Protein AF-A0A7S1T4M8-F1 (afdb_monomer_lite)

Organism: NCBI:txid63592

Foldseek 3Di:
DVVVVVVVVVVVVVVVVVVVVVVVVVVVVVVVVVVVVVVLVVLLVVLQVPPFLDDTDPPDDDDPDDDVSSVVHRPVRVCVSVCVQDFDPPDPFAEDEDEQPAAELQDDDDPVSVVSVVVVVVVQVVCVVVGHRYHYHYFHDPNVVNLLVSLQVVCCVPPVDGCVRCDDPSSVVSSVVSCVVRGD

InterPro domains:
  IPR001412 Aminoacyl-tRNA synthetase, class I, conserved site [PS00178] (103-114)
  IPR002300 Aminoacyl-tRNA synthetase, class Ia [PF00133] (75-182)
  IPR002303 Valine-tRNA ligase [PTHR11946] (45-184)
  IPR014729 Rossmann-like alpha/beta/alpha sandwich fold [G3DSA:3.40.50.620] (64-183)

Sequence (184 aa):
AKAAAAAKEAAAAKAAVGGDKKAKAKEEAEAKKAAEAEELQRIIDAARATPAGTKKDIKAEMPKGYCPPAVEAAWYEWWEKSGYFKPDMDSDKPPFVVVIPPPNVTGTLHLGHALTNAIQDTLVRWRRMSGYNALWVPGTDHAGIATQTVVEKKLQRERGISRHDLGREAFLEEVYKWVEVYGG

Radius of gyration: 29.0 Å; chains: 1; bounding box: 52×74×79 Å

Secondary structure (DSSP, 8-state):
-HHHHHHHHHHHHHHHHHHHHHHHHHHHHHHHHHHHHHHHHHHHHHHHTSPTTSPPP--SPPPSS--HHHHHTTHHHHHHHTTTTS--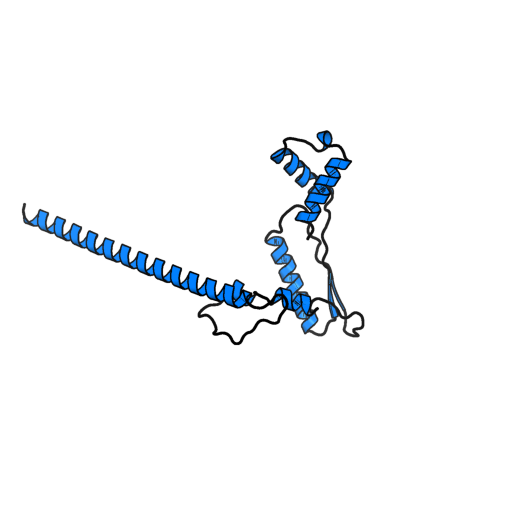TT--SPEEEEE--PPBSSS---HHHHHHHHHHHHHHHHHHHTT-EEEEE---B--HHHHHHHHHHHHHHHHS--HHHH-HHHHHHHHHHHHHHH--

Structure (mmCIF, N/CA/C/O backbone):
data_AF-A0A7S1T4M8-F1
#
_entry.id   AF-A0A7S1T4M8-F1
#
loop_
_atom_site.group_PDB
_atom_site.id
_atom_site.type_symbol
_atom_site.label_atom_id
_atom_site.label_alt_id
_atom_site.label_comp_id
_atom_site.label_asym_id
_atom_site.label_entity_id
_atom_site.label_seq_id
_atom_site.pdbx_PDB_ins_code
_atom_site.Cartn_x
_atom_site.Cartn_y
_atom_site.Cartn_z
_atom_site.occupancy
_atom_site.B_iso_or_equiv
_atom_site.auth_seq_id
_atom_site.auth_comp_id
_atom_site.auth_asym_id
_atom_site.auth_atom_id
_atom_site.pdbx_PDB_model_num
ATOM 1 N N . ALA A 1 1 ? 22.025 -54.794 49.024 1.00 59.28 1 ALA A N 1
ATOM 2 C CA . ALA A 1 1 ? 21.915 -53.332 49.244 1.00 59.28 1 ALA A CA 1
ATOM 3 C C . ALA A 1 1 ? 22.857 -52.505 48.350 1.00 59.28 1 ALA A C 1
ATOM 5 O O . ALA A 1 1 ? 22.359 -51.653 47.630 1.00 59.28 1 ALA A O 1
ATOM 6 N N . LYS A 1 2 ? 24.180 -52.764 48.309 1.00 56.78 2 LYS A N 1
ATOM 7 C CA . LYS A 1 2 ? 25.154 -51.959 47.524 1.00 56.78 2 LYS A CA 1
ATOM 8 C C . LYS A 1 2 ? 24.935 -51.917 45.994 1.00 56.78 2 LYS A C 1
ATOM 10 O O . LYS A 1 2 ? 25.096 -50.860 45.401 1.00 56.78 2 LYS A O 1
ATOM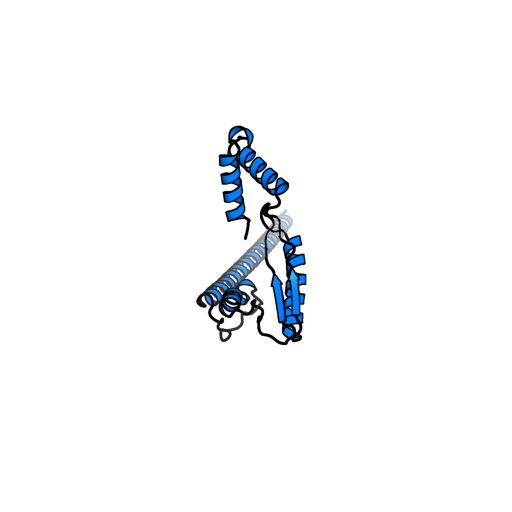 15 N N . ALA A 1 3 ? 24.521 -53.016 45.355 1.00 59.19 3 ALA A N 1
ATOM 16 C CA . ALA A 1 3 ? 24.346 -53.070 43.893 1.00 59.19 3 ALA A CA 1
ATOM 17 C C . ALA A 1 3 ? 23.164 -52.224 43.361 1.00 59.19 3 ALA A C 1
ATOM 19 O O . ALA A 1 3 ? 23.241 -51.664 42.272 1.00 59.19 3 ALA A O 1
ATOM 20 N N . ALA A 1 4 ? 22.089 -52.083 44.145 1.00 60.47 4 ALA A N 1
ATOM 21 C CA . ALA A 1 4 ? 20.918 -51.286 43.766 1.00 60.47 4 ALA A CA 1
ATOM 22 C C . ALA A 1 4 ? 21.178 -49.771 43.869 1.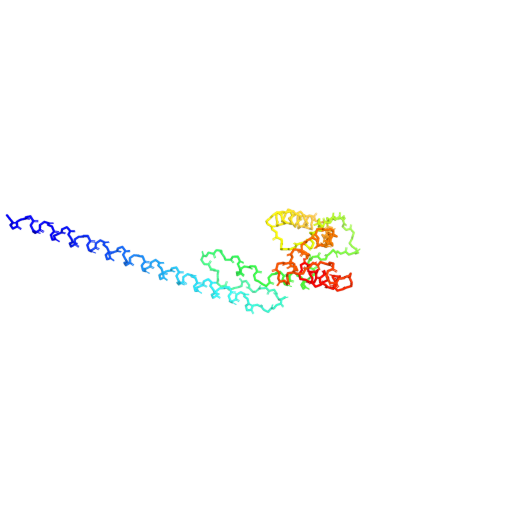00 60.47 4 ALA A C 1
ATOM 24 O O . ALA A 1 4 ? 20.643 -49.000 43.076 1.00 60.47 4 ALA A O 1
ATOM 25 N N . ALA A 1 5 ? 22.033 -49.348 44.808 1.00 63.38 5 ALA A N 1
ATOM 26 C CA . ALA A 1 5 ? 22.469 -47.958 44.926 1.00 63.38 5 ALA A CA 1
ATOM 27 C C . ALA A 1 5 ? 23.342 -47.545 43.728 1.00 63.38 5 ALA A C 1
ATOM 29 O O . ALA A 1 5 ? 23.047 -46.540 43.089 1.00 63.38 5 ALA A O 1
ATOM 30 N N . ALA A 1 6 ? 24.313 -48.383 43.341 1.00 63.53 6 ALA A N 1
ATOM 31 C CA . ALA A 1 6 ? 25.192 -48.131 42.195 1.00 63.53 6 ALA A CA 1
ATOM 32 C C . ALA A 1 6 ? 24.435 -48.057 40.851 1.00 63.53 6 ALA A C 1
ATOM 34 O O . ALA A 1 6 ? 24.748 -47.225 40.002 1.00 63.53 6 ALA A O 1
ATOM 35 N N . ALA A 1 7 ? 23.398 -48.882 40.660 1.00 65.00 7 ALA A N 1
ATOM 36 C CA . ALA A 1 7 ? 22.553 -48.829 39.463 1.00 65.00 7 ALA A CA 1
ATOM 37 C C . ALA A 1 7 ? 21.705 -47.543 39.391 1.00 65.00 7 ALA A C 1
ATOM 39 O O . ALA A 1 7 ? 21.510 -46.984 38.310 1.00 65.00 7 ALA A O 1
ATOM 40 N N . LYS A 1 8 ? 21.230 -47.048 40.542 1.00 65.88 8 LYS A N 1
ATOM 41 C CA . LYS A 1 8 ? 20.456 -45.802 40.640 1.00 65.88 8 LYS A CA 1
ATOM 42 C C . LYS A 1 8 ? 21.338 -44.569 40.405 1.00 65.88 8 LYS A C 1
ATOM 44 O O . LYS A 1 8 ? 20.918 -43.647 39.711 1.00 65.88 8 LYS A O 1
ATOM 49 N N . GLU A 1 9 ? 22.572 -44.592 40.904 1.00 65.62 9 GLU A N 1
ATOM 50 C CA . GLU A 1 9 ? 23.591 -43.559 40.669 1.00 65.62 9 GLU A CA 1
ATOM 51 C C . GLU A 1 9 ? 24.031 -43.512 39.197 1.00 65.62 9 GLU A C 1
ATOM 53 O O . GLU A 1 9 ? 24.086 -42.441 38.596 1.00 65.62 9 GLU A O 1
ATOM 58 N N . ALA A 1 10 ? 24.239 -44.673 38.565 1.00 64.50 10 ALA A N 1
ATOM 59 C CA . ALA A 1 10 ? 24.580 -44.761 37.145 1.00 64.50 10 ALA A CA 1
ATOM 60 C C . ALA A 1 10 ? 23.440 -44.283 36.222 1.00 64.50 10 ALA A C 1
ATOM 62 O O . ALA A 1 10 ? 23.699 -43.684 35.176 1.00 64.50 10 ALA A O 1
ATOM 63 N N . ALA A 1 11 ? 22.179 -44.520 36.598 1.00 63.91 11 ALA A N 1
ATOM 64 C CA . ALA A 1 11 ? 21.016 -44.005 35.876 1.00 63.91 11 ALA A CA 1
ATOM 65 C C . ALA A 1 11 ? 20.864 -42.480 36.036 1.00 63.91 11 ALA A C 1
ATOM 67 O O . ALA A 1 11 ? 20.605 -41.790 35.050 1.00 63.91 11 ALA A O 1
ATOM 68 N N . ALA A 1 12 ? 21.095 -41.948 37.241 1.00 62.72 12 ALA A N 1
ATOM 69 C CA . ALA A 1 12 ? 21.090 -40.509 37.506 1.00 62.72 12 ALA A CA 1
ATOM 70 C C . ALA A 1 12 ? 22.223 -39.779 36.761 1.00 62.72 12 ALA A C 1
ATOM 72 O O . ALA A 1 12 ? 21.978 -38.747 36.141 1.00 62.72 12 ALA A O 1
ATOM 73 N N . ALA A 1 13 ? 23.431 -40.352 36.724 1.00 61.94 13 ALA A N 1
ATOM 74 C CA . ALA A 1 13 ? 24.562 -39.804 35.975 1.00 61.94 13 ALA A CA 1
ATOM 75 C C . ALA A 1 13 ? 24.317 -39.810 34.454 1.00 61.94 13 ALA A C 1
ATOM 77 O O . ALA A 1 13 ? 24.609 -38.828 33.776 1.00 61.94 13 ALA A O 1
ATOM 78 N N . LYS A 1 14 ? 23.717 -40.875 33.898 1.00 59.25 14 LYS A N 1
ATOM 79 C CA . LYS A 1 14 ? 23.334 -40.919 32.472 1.00 59.25 14 LYS A CA 1
ATOM 80 C C . LYS A 1 14 ? 22.218 -39.926 32.129 1.00 59.25 14 LYS A C 1
ATOM 82 O O . LYS A 1 14 ? 22.254 -39.341 31.048 1.00 59.25 14 LYS A O 1
ATOM 87 N N . ALA A 1 15 ? 21.256 -39.718 33.030 1.00 60.50 15 ALA A N 1
ATOM 88 C CA . ALA A 1 15 ? 20.200 -38.720 32.863 1.00 60.50 15 ALA A CA 1
ATOM 89 C C . ALA A 1 15 ? 20.743 -37.281 32.946 1.00 60.50 15 ALA A C 1
ATOM 91 O O . ALA A 1 15 ? 20.346 -36.447 32.135 1.00 60.50 15 ALA A O 1
ATOM 92 N N . ALA A 1 16 ? 21.696 -37.011 33.845 1.00 60.84 16 ALA A N 1
ATOM 93 C CA . ALA A 1 16 ? 22.387 -35.723 33.945 1.00 60.84 16 ALA A CA 1
ATOM 94 C C . ALA A 1 16 ? 23.210 -35.419 32.679 1.00 60.84 16 ALA A C 1
ATOM 96 O O . ALA A 1 16 ? 23.022 -34.378 32.060 1.00 60.84 16 ALA A O 1
ATOM 97 N N . VAL A 1 17 ? 24.009 -36.381 32.198 1.00 59.09 17 VAL A N 1
ATOM 98 C CA . VAL A 1 17 ? 24.793 -36.244 30.953 1.00 59.09 17 VAL A CA 1
ATOM 99 C C . VAL A 1 17 ? 23.894 -36.094 29.713 1.00 59.09 17 VAL A C 1
ATOM 101 O O . VAL A 1 17 ? 24.241 -35.381 28.770 1.00 59.09 17 VAL A O 1
ATOM 104 N N . GLY A 1 18 ? 22.730 -36.752 29.688 1.00 61.12 18 GLY A N 1
ATOM 105 C CA . GLY A 1 18 ? 21.722 -36.573 28.636 1.00 61.12 18 GLY A CA 1
ATOM 106 C C . GLY A 1 18 ? 21.033 -35.202 28.682 1.00 61.12 18 GLY A C 1
ATOM 107 O O . GLY A 1 18 ? 20.755 -34.625 27.629 1.00 61.12 18 GLY A O 1
ATOM 108 N N . GLY A 1 19 ? 20.804 -34.668 29.885 1.00 65.00 19 GLY A N 1
ATOM 109 C CA . GLY A 1 19 ? 20.296 -33.316 30.123 1.00 65.00 19 GLY A CA 1
ATOM 110 C C . GLY A 1 19 ? 21.280 -32.234 29.676 1.00 65.00 19 GLY A C 1
ATOM 111 O O . GLY A 1 19 ? 20.890 -31.346 28.919 1.00 65.00 19 GLY A O 1
ATOM 112 N N . ASP A 1 20 ? 22.559 -32.374 30.031 1.00 71.00 20 ASP A N 1
ATOM 113 C CA . ASP A 1 20 ? 23.631 -31.443 29.651 1.00 71.00 20 ASP A CA 1
ATOM 114 C C . ASP A 1 20 ? 23.860 -31.407 28.136 1.00 71.00 20 ASP A C 1
ATOM 116 O O . ASP A 1 20 ? 24.001 -30.337 27.545 1.00 71.00 20 ASP A O 1
ATOM 120 N N . LYS A 1 21 ? 23.818 -32.565 27.460 1.00 73.25 21 LYS A N 1
ATOM 121 C CA . LYS A 1 21 ? 23.905 -32.619 25.989 1.00 73.25 21 LYS A CA 1
ATOM 122 C C . LYS A 1 21 ? 22.722 -31.932 25.307 1.00 73.25 21 LYS A C 1
ATOM 124 O O . LYS A 1 21 ? 22.906 -31.276 24.284 1.00 73.25 21 LYS A O 1
ATOM 129 N N . LYS A 1 22 ? 21.511 -32.074 25.854 1.00 74.06 22 LYS A N 1
ATOM 130 C CA . LYS A 1 22 ? 20.302 -31.440 25.308 1.00 74.06 22 LYS A CA 1
ATOM 131 C C . LYS A 1 22 ? 20.291 -29.928 25.554 1.00 74.06 22 LYS A C 1
ATOM 133 O O . LYS A 1 22 ? 19.861 -29.187 24.675 1.00 74.06 22 LYS A O 1
ATOM 138 N N . ALA A 1 23 ? 20.781 -29.480 26.711 1.00 78.88 23 ALA A N 1
ATOM 139 C CA . ALA A 1 23 ? 20.958 -28.065 27.025 1.00 78.88 23 ALA A CA 1
ATOM 140 C C . ALA A 1 23 ? 21.992 -27.415 26.094 1.00 78.88 23 ALA A C 1
ATOM 142 O O . ALA A 1 23 ? 21.679 -26.418 25.449 1.00 78.88 23 ALA A O 1
ATOM 143 N N . LYS A 1 24 ? 23.155 -28.056 25.914 1.00 81.31 24 LYS A N 1
ATOM 144 C CA . LYS A 1 24 ? 24.208 -27.586 25.006 1.00 81.31 24 LYS A CA 1
ATOM 145 C C . LYS A 1 24 ? 23.745 -27.503 23.545 1.00 81.31 24 LYS A C 1
ATOM 147 O O . LYS A 1 24 ? 23.996 -26.508 22.879 1.00 81.31 24 LYS A O 1
ATOM 152 N N . ALA A 1 25 ? 23.009 -28.503 23.054 1.00 84.25 25 ALA A N 1
ATOM 153 C CA . ALA A 1 25 ? 22.461 -28.479 21.694 1.00 84.25 25 ALA A CA 1
ATOM 154 C C . ALA A 1 25 ? 21.412 -27.368 21.488 1.00 84.25 25 ALA A C 1
ATOM 156 O O . ALA A 1 25 ? 21.306 -26.804 20.400 1.00 84.25 25 ALA A O 1
ATOM 157 N N . LYS A 1 26 ? 20.627 -27.049 22.526 1.00 86.06 26 LYS A N 1
ATOM 158 C CA . LYS A 1 26 ? 19.669 -25.939 22.492 1.00 86.06 26 LYS A CA 1
ATOM 159 C C . LYS A 1 26 ? 20.390 -24.587 22.463 1.00 86.06 26 LYS A C 1
ATOM 161 O O . LYS A 1 26 ? 20.016 -23.735 21.664 1.00 86.06 26 LYS A O 1
ATOM 166 N N . GLU A 1 27 ? 21.431 -24.425 23.274 1.00 86.38 27 GLU A N 1
ATOM 167 C CA . GLU A 1 27 ? 22.266 -23.220 23.316 1.00 86.38 27 GLU A CA 1
ATOM 168 C C . GLU A 1 27 ? 22.985 -22.978 21.976 1.00 86.38 27 GLU A C 1
ATOM 170 O O . GLU A 1 27 ? 22.931 -21.876 21.434 1.00 86.38 27 GLU A O 1
ATOM 175 N N . GLU A 1 28 ? 23.561 -24.023 21.369 1.00 85.94 28 GLU A N 1
ATOM 176 C CA . GLU A 1 28 ? 24.178 -23.947 20.035 1.00 85.94 28 GLU A CA 1
ATOM 177 C C . GLU A 1 28 ? 23.160 -23.574 18.938 1.00 85.94 28 GLU A C 1
ATOM 179 O O . GLU A 1 28 ? 23.470 -22.790 18.037 1.00 85.94 28 GLU A O 1
ATOM 184 N N . ALA A 1 29 ? 21.926 -24.087 19.012 1.00 86.50 29 ALA A N 1
ATOM 185 C CA . ALA A 1 29 ? 20.861 -23.745 18.068 1.00 86.50 29 ALA A CA 1
ATOM 186 C C . ALA A 1 29 ? 20.372 -22.294 18.227 1.00 86.50 29 ALA A C 1
ATOM 188 O O . ALA A 1 29 ? 20.119 -21.617 17.228 1.00 86.50 29 ALA A O 1
ATOM 189 N N . GLU A 1 30 ? 20.254 -21.804 19.463 1.00 88.62 30 GLU A N 1
ATOM 190 C CA . GLU A 1 30 ? 19.895 -20.413 19.757 1.00 88.62 30 GLU A CA 1
ATOM 191 C C . GLU A 1 30 ? 20.998 -19.445 19.307 1.00 88.62 30 GLU A C 1
ATOM 193 O O . GLU A 1 30 ? 20.693 -18.453 18.643 1.00 88.62 30 GLU A O 1
ATOM 198 N N . ALA A 1 31 ? 22.271 -19.773 19.555 1.00 88.94 31 ALA A N 1
ATOM 199 C CA . ALA A 1 31 ? 23.416 -18.994 19.082 1.00 88.94 31 ALA A CA 1
ATOM 200 C C . ALA A 1 31 ? 23.479 -18.934 17.547 1.00 88.94 31 ALA A C 1
ATOM 202 O O . ALA A 1 31 ? 23.677 -17.862 16.973 1.00 88.94 31 ALA A O 1
ATOM 203 N N . LYS A 1 32 ? 23.237 -20.061 16.863 1.00 86.88 32 LYS A N 1
ATOM 204 C CA . LYS A 1 32 ? 23.169 -20.103 15.396 1.00 86.88 32 LYS A CA 1
ATOM 205 C C . LYS A 1 32 ? 22.027 -19.239 14.855 1.00 86.88 32 LYS A C 1
ATOM 207 O O . LYS A 1 32 ? 22.238 -18.471 13.921 1.00 86.88 32 LYS A O 1
ATOM 212 N N . LYS A 1 33 ? 20.838 -19.322 15.459 1.00 85.69 33 LYS A N 1
ATOM 213 C CA . LYS A 1 33 ? 19.675 -18.515 15.064 1.00 85.69 33 LYS A CA 1
ATOM 214 C C . LYS A 1 33 ? 19.912 -17.018 15.293 1.00 85.69 33 LYS A C 1
ATOM 216 O O . LYS A 1 33 ? 19.477 -16.208 14.481 1.00 85.69 33 LYS A O 1
ATOM 221 N N . ALA A 1 34 ? 20.596 -16.652 16.377 1.00 88.62 34 ALA A N 1
ATOM 222 C CA . ALA A 1 34 ? 20.974 -15.269 16.654 1.00 88.62 34 ALA A CA 1
ATOM 223 C C . ALA A 1 34 ? 21.976 -14.737 15.618 1.00 88.62 34 ALA A C 1
ATOM 225 O O . ALA A 1 34 ? 21.770 -13.648 15.089 1.00 88.62 34 ALA A O 1
ATOM 226 N N . ALA A 1 35 ? 22.995 -15.527 15.264 1.00 86.25 35 ALA A N 1
ATOM 227 C CA . ALA A 1 35 ? 23.956 -15.167 14.222 1.00 86.25 35 ALA A CA 1
ATOM 228 C C . ALA A 1 35 ? 23.289 -15.016 12.842 1.00 86.25 35 ALA A C 1
ATOM 230 O O . ALA A 1 35 ? 23.552 -14.044 12.139 1.00 86.25 35 ALA A O 1
ATOM 231 N N . GLU A 1 36 ? 22.378 -15.926 12.476 1.00 85.31 36 GLU A N 1
ATOM 232 C CA . GLU A 1 36 ? 21.591 -15.828 11.236 1.00 85.31 36 GLU A CA 1
ATOM 233 C C . GLU A 1 36 ? 20.679 -14.590 11.231 1.00 85.31 36 GLU A C 1
ATOM 235 O O . GLU A 1 36 ? 20.549 -13.925 10.205 1.00 85.31 36 GLU A O 1
ATOM 240 N N . ALA A 1 37 ? 20.066 -14.248 12.369 1.00 84.94 37 ALA A N 1
ATOM 241 C CA . ALA A 1 37 ? 19.241 -13.048 12.497 1.00 84.94 37 ALA A CA 1
ATOM 242 C C . ALA A 1 37 ? 20.070 -11.758 12.395 1.00 84.94 37 ALA A C 1
ATOM 244 O O . ALA A 1 37 ? 19.635 -10.802 11.757 1.00 84.94 37 ALA A O 1
ATOM 245 N N . GLU A 1 38 ? 21.266 -11.731 12.985 1.00 87.50 38 GLU A N 1
ATOM 246 C CA . GLU A 1 38 ? 22.185 -10.596 12.885 1.00 87.50 38 GLU A CA 1
ATOM 247 C C . GLU A 1 38 ? 22.708 -10.423 11.451 1.00 87.50 38 GLU A C 1
ATOM 249 O O . GLU A 1 38 ? 22.721 -9.309 10.928 1.00 87.50 38 GLU A O 1
ATOM 254 N N . GLU A 1 39 ? 23.078 -11.518 10.782 1.00 84.50 39 GLU A N 1
ATOM 255 C CA . GLU A 1 39 ? 23.455 -11.519 9.364 1.00 84.50 39 GLU A CA 1
ATOM 256 C C . GLU A 1 39 ? 22.304 -10.991 8.495 1.00 84.50 39 GLU A C 1
ATOM 258 O O . GLU A 1 39 ? 22.506 -10.088 7.680 1.00 84.50 39 GLU A O 1
ATOM 263 N N . LEU A 1 40 ? 21.078 -11.474 8.725 1.00 82.25 40 LEU A N 1
ATOM 264 C CA . LEU A 1 40 ? 19.878 -11.010 8.029 1.00 82.25 40 LEU A CA 1
ATOM 265 C C . LEU A 1 40 ? 19.635 -9.511 8.238 1.00 82.25 40 LEU A C 1
ATOM 267 O O . LEU A 1 40 ? 19.344 -8.798 7.278 1.00 82.25 40 LEU A O 1
ATOM 271 N N . GLN A 1 41 ? 19.778 -9.026 9.472 1.00 84.75 41 GLN A N 1
ATOM 272 C CA . GLN A 1 41 ? 19.598 -7.614 9.792 1.00 84.75 41 GLN A CA 1
ATOM 273 C C . GLN A 1 41 ? 20.644 -6.745 9.084 1.00 84.75 41 GLN A C 1
ATOM 275 O O . GLN A 1 41 ? 20.281 -5.756 8.451 1.00 84.75 41 GLN A O 1
ATOM 280 N N . ARG A 1 42 ? 21.917 -7.161 9.076 1.00 86.25 42 ARG A N 1
ATOM 281 C CA . ARG A 1 42 ? 22.982 -6.472 8.326 1.00 86.25 42 ARG A CA 1
ATOM 282 C C . ARG A 1 42 ? 22.680 -6.406 6.828 1.00 86.25 42 ARG A C 1
ATOM 284 O O . ARG A 1 42 ? 22.911 -5.370 6.210 1.00 86.25 42 ARG A O 1
ATOM 291 N N . ILE A 1 43 ? 22.142 -7.480 6.245 1.00 82.50 43 ILE A N 1
ATOM 292 C CA . ILE A 1 43 ? 21.739 -7.518 4.829 1.00 82.50 43 ILE A CA 1
ATOM 293 C C . ILE A 1 43 ? 20.592 -6.532 4.554 1.00 82.50 43 ILE A C 1
ATOM 295 O O . ILE A 1 43 ? 20.608 -5.833 3.539 1.00 82.50 43 ILE A O 1
ATOM 299 N N . ILE A 1 44 ? 19.609 -6.448 5.454 1.00 82.12 44 ILE A N 1
ATOM 300 C CA . ILE A 1 44 ? 18.499 -5.490 5.350 1.00 82.12 44 ILE A CA 1
ATOM 301 C C . ILE A 1 44 ? 19.020 -4.052 5.434 1.00 82.12 44 ILE A C 1
ATOM 303 O O . ILE A 1 44 ? 18.648 -3.221 4.605 1.00 82.12 44 ILE A O 1
ATOM 307 N N . ASP A 1 45 ? 19.900 -3.764 6.390 1.00 85.06 45 ASP A N 1
ATOM 308 C CA . ASP A 1 45 ? 20.450 -2.424 6.595 1.00 85.06 45 ASP A CA 1
ATOM 309 C C . ASP A 1 45 ? 21.334 -1.994 5.418 1.00 85.06 45 ASP A C 1
ATOM 311 O O . ASP A 1 45 ? 21.205 -0.875 4.922 1.00 85.06 45 ASP A O 1
ATOM 315 N N . ALA A 1 46 ? 22.154 -2.905 4.886 1.00 83.31 46 ALA A N 1
ATOM 316 C CA . ALA A 1 46 ? 22.932 -2.664 3.674 1.00 83.31 46 ALA A CA 1
ATOM 317 C C . ALA A 1 46 ? 22.034 -2.406 2.453 1.00 83.31 46 ALA A C 1
ATOM 319 O O . ALA A 1 46 ? 22.301 -1.498 1.668 1.00 83.31 46 ALA A O 1
ATOM 320 N N . ALA A 1 47 ? 20.936 -3.153 2.298 1.00 80.00 47 ALA A N 1
ATOM 321 C CA . ALA A 1 47 ? 19.988 -2.922 1.210 1.00 80.00 47 ALA A CA 1
ATOM 322 C C . ALA A 1 47 ? 19.289 -1.554 1.330 1.00 80.00 47 ALA A C 1
ATOM 324 O O . ALA A 1 47 ? 19.099 -0.870 0.320 1.00 80.00 47 ALA A O 1
ATOM 325 N N . ARG A 1 48 ? 18.966 -1.134 2.560 1.00 80.62 48 ARG A N 1
ATOM 326 C CA . ARG A 1 48 ? 18.379 0.176 2.890 1.00 80.62 48 ARG A CA 1
ATOM 327 C C . ARG A 1 48 ? 19.370 1.340 2.827 1.00 80.62 48 ARG A C 1
ATOM 329 O O . ARG A 1 48 ? 18.933 2.483 2.800 1.00 80.62 48 ARG A O 1
ATOM 336 N N . ALA A 1 49 ? 20.675 1.075 2.761 1.00 83.75 49 ALA A N 1
ATOM 337 C CA . ALA A 1 49 ? 21.681 2.114 2.536 1.00 83.75 49 ALA A CA 1
ATOM 338 C C . ALA A 1 49 ? 21.597 2.724 1.124 1.00 83.75 49 ALA A C 1
ATOM 340 O O . ALA A 1 49 ? 22.159 3.792 0.880 1.00 83.75 49 ALA A O 1
ATOM 341 N N . THR A 1 50 ? 20.888 2.068 0.196 1.00 82.81 50 THR A N 1
ATOM 342 C CA . THR A 1 50 ? 20.548 2.649 -1.107 1.00 82.81 50 THR A CA 1
ATOM 343 C C . THR A 1 50 ? 19.741 3.935 -0.890 1.00 82.81 50 THR A C 1
ATOM 345 O O . THR A 1 50 ? 18.672 3.868 -0.282 1.00 82.81 50 THR A O 1
ATOM 348 N N . PRO A 1 51 ? 20.195 5.099 -1.392 1.00 85.12 51 PRO A N 1
ATOM 349 C CA . PRO A 1 51 ? 19.455 6.345 -1.234 1.00 85.12 51 PRO A CA 1
ATOM 350 C C . PRO A 1 51 ? 18.041 6.255 -1.813 1.00 85.12 51 PRO A C 1
ATOM 352 O O . PRO A 1 51 ? 17.836 5.659 -2.878 1.00 85.12 51 PRO A O 1
ATOM 355 N N . ALA A 1 52 ? 17.088 6.906 -1.146 1.00 82.94 52 ALA A N 1
ATOM 356 C CA . ALA A 1 52 ? 15.683 6.848 -1.522 1.00 82.94 52 ALA A CA 1
ATOM 357 C C . ALA A 1 52 ? 15.449 7.226 -2.996 1.00 82.94 52 ALA A C 1
ATOM 359 O O . ALA A 1 52 ? 15.962 8.230 -3.513 1.00 82.94 52 ALA A O 1
ATOM 360 N N . GLY A 1 53 ? 14.692 6.384 -3.698 1.00 85.31 53 GLY A N 1
ATOM 361 C CA . GLY A 1 53 ? 14.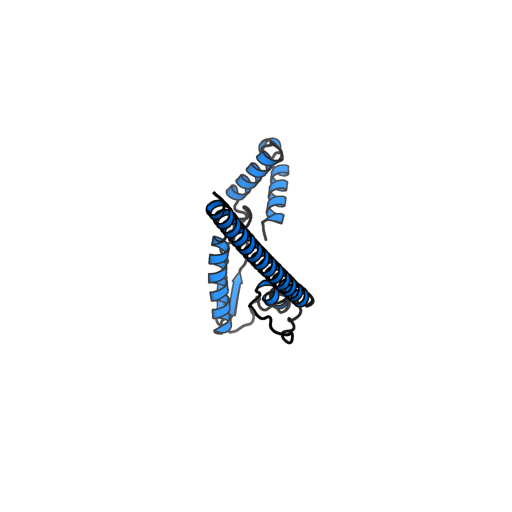390 6.553 -5.121 1.00 85.31 53 GLY A CA 1
ATOM 362 C C . GLY A 1 53 ? 15.568 6.354 -6.087 1.00 85.31 53 GLY A C 1
ATOM 363 O O . GLY A 1 53 ? 15.452 6.703 -7.263 1.00 85.31 53 GLY A O 1
ATOM 364 N N . THR A 1 54 ? 16.712 5.826 -5.645 1.00 89.69 54 THR A N 1
ATOM 365 C CA . THR A 1 54 ? 17.796 5.405 -6.552 1.00 89.69 54 THR A CA 1
ATOM 366 C C . THR A 1 54 ? 17.700 3.918 -6.869 1.00 89.69 54 THR A C 1
ATOM 368 O O . THR A 1 54 ? 17.193 3.126 -6.078 1.00 89.69 54 THR A O 1
ATOM 371 N N . LYS A 1 55 ? 18.165 3.526 -8.062 1.00 88.56 55 LYS A N 1
ATOM 372 C CA . LYS A 1 55 ? 18.166 2.115 -8.447 1.00 88.56 55 LYS A CA 1
ATOM 373 C C . LYS A 1 55 ? 19.105 1.354 -7.517 1.00 88.56 55 LYS A C 1
ATOM 375 O O . LYS A 1 55 ? 20.287 1.680 -7.444 1.00 88.56 55 LYS A O 1
ATOM 380 N N . LYS A 1 56 ? 18.574 0.321 -6.867 1.00 86.19 56 LYS A N 1
ATOM 381 C CA . LYS A 1 56 ? 19.326 -0.550 -5.969 1.00 86.19 56 LYS A CA 1
ATOM 382 C C . LYS A 1 56 ? 20.555 -1.153 -6.650 1.00 86.19 56 LYS A C 1
ATOM 384 O O . LYS A 1 56 ? 20.462 -1.658 -7.774 1.00 86.19 56 LYS A O 1
ATOM 389 N N . ASP A 1 57 ? 21.683 -1.143 -5.941 1.00 82.31 57 ASP A N 1
ATOM 390 C CA . ASP A 1 57 ? 22.870 -1.880 -6.363 1.00 82.31 57 ASP A CA 1
ATOM 391 C C . ASP A 1 57 ? 22.673 -3.383 -6.116 1.00 82.31 57 ASP A C 1
ATOM 393 O O . ASP A 1 57 ? 22.377 -3.829 -5.008 1.00 82.31 57 ASP A O 1
ATOM 397 N N . ILE A 1 58 ? 22.816 -4.163 -7.183 1.00 84.19 58 ILE A N 1
ATOM 398 C CA . ILE A 1 58 ? 22.637 -5.619 -7.196 1.00 84.19 58 ILE A CA 1
ATOM 399 C C . ILE A 1 58 ? 23.973 -6.372 -7.245 1.00 84.19 58 ILE A C 1
ATOM 401 O O . ILE A 1 58 ? 23.978 -7.586 -7.415 1.00 84.19 58 ILE A O 1
ATOM 405 N N . LYS A 1 59 ? 25.107 -5.665 -7.142 1.00 81.19 59 LYS A N 1
ATOM 406 C CA . LYS A 1 59 ? 26.454 -6.257 -7.193 1.00 81.19 59 LYS A CA 1
ATOM 407 C C . LYS A 1 59 ? 26.926 -6.842 -5.860 1.00 81.19 59 LYS A C 1
ATOM 409 O O . LYS A 1 59 ? 27.968 -7.491 -5.834 1.00 81.19 59 LYS A O 1
ATOM 414 N N . ALA A 1 60 ? 26.205 -6.582 -4.771 1.00 75.75 60 ALA A N 1
ATOM 415 C CA . ALA A 1 60 ? 26.525 -7.129 -3.458 1.00 75.75 60 ALA A CA 1
ATOM 416 C C . ALA A 1 60 ? 26.436 -8.665 -3.449 1.00 75.75 60 ALA A C 1
ATOM 418 O O . ALA A 1 60 ? 25.724 -9.270 -4.252 1.00 75.75 60 ALA A O 1
ATOM 419 N N . GLU A 1 61 ? 27.164 -9.290 -2.524 1.00 75.50 61 GLU A N 1
ATOM 420 C CA . GLU A 1 61 ? 27.151 -10.741 -2.357 1.00 75.50 61 GLU A CA 1
ATOM 421 C C . GLU A 1 61 ? 25.737 -11.238 -2.019 1.00 75.50 61 GLU A C 1
ATOM 423 O O . GLU A 1 61 ? 25.032 -10.665 -1.184 1.00 75.50 61 GLU A O 1
ATOM 428 N N . MET A 1 62 ? 25.307 -12.297 -2.708 1.00 79.31 62 MET A N 1
ATOM 429 C CA . MET A 1 62 ? 23.968 -12.851 -2.539 1.00 79.31 62 MET A CA 1
ATOM 430 C C . MET A 1 62 ? 23.875 -13.590 -1.200 1.00 79.31 62 MET A C 1
ATOM 432 O O . MET A 1 62 ? 24.708 -14.458 -0.926 1.00 79.31 62 MET A O 1
ATOM 436 N N . PRO A 1 63 ? 22.852 -13.310 -0.377 1.00 82.31 63 PRO A N 1
ATOM 437 C CA . PRO A 1 63 ? 22.671 -14.019 0.877 1.00 82.31 63 PRO A CA 1
ATOM 438 C C . PRO A 1 63 ? 22.365 -15.499 0.632 1.00 82.31 63 PRO A C 1
ATOM 440 O O . PRO A 1 63 ? 21.809 -15.881 -0.399 1.00 82.31 63 PRO A O 1
ATOM 443 N N . LYS A 1 64 ? 22.667 -16.339 1.627 1.00 84.00 64 LYS A N 1
ATOM 444 C CA . LYS A 1 64 ? 22.425 -17.794 1.562 1.00 84.00 64 LYS A CA 1
ATOM 445 C C . LYS A 1 64 ? 20.948 -18.159 1.379 1.00 84.00 64 LYS A C 1
ATOM 447 O O . LYS A 1 64 ? 20.643 -19.255 0.918 1.00 84.00 64 LYS A O 1
ATOM 452 N N . GLY A 1 65 ? 20.039 -17.263 1.759 1.00 86.44 65 GLY A N 1
ATOM 453 C CA . GLY A 1 65 ? 18.597 -17.437 1.635 1.00 86.44 65 GLY A CA 1
ATOM 454 C C . GLY A 1 65 ? 17.909 -16.171 1.137 1.00 86.44 65 GLY A C 1
ATOM 455 O O . GLY A 1 65 ? 18.430 -15.064 1.264 1.00 86.44 65 GLY A O 1
ATOM 456 N N . TYR A 1 66 ? 16.712 -16.340 0.576 1.00 87.75 66 TYR A N 1
ATOM 457 C CA . TYR A 1 66 ? 15.890 -15.221 0.127 1.00 87.75 66 TYR A CA 1
ATOM 458 C C . TYR A 1 66 ? 15.430 -14.367 1.317 1.00 87.75 66 TYR A C 1
ATOM 460 O O . TYR A 1 66 ? 14.818 -14.871 2.257 1.00 87.75 66 TYR A O 1
ATOM 468 N N . CYS A 1 67 ? 15.704 -13.064 1.253 1.00 86.75 67 CYS A N 1
ATOM 469 C CA . CYS A 1 67 ? 15.281 -12.077 2.243 1.00 86.75 67 CYS A CA 1
ATOM 470 C C . CYS A 1 67 ? 14.373 -11.036 1.563 1.00 86.75 67 CYS A C 1
ATOM 472 O O . CYS A 1 67 ? 14.897 -10.111 0.937 1.00 86.75 67 CYS A O 1
ATOM 474 N N . PRO A 1 68 ? 13.033 -11.152 1.668 1.00 89.56 68 PRO A N 1
ATOM 475 C CA . PRO A 1 68 ? 12.115 -10.194 1.052 1.00 89.56 68 PRO A CA 1
ATOM 476 C C . PRO A 1 68 ? 12.367 -8.739 1.482 1.00 89.56 68 PRO A C 1
ATOM 478 O O . PRO A 1 68 ? 12.523 -7.907 0.592 1.00 89.56 68 PRO A O 1
ATOM 481 N N . PRO A 1 69 ? 12.537 -8.410 2.785 1.00 87.50 69 PRO A N 1
ATOM 482 C CA . PRO A 1 69 ? 12.765 -7.025 3.204 1.00 87.50 69 PRO A CA 1
ATOM 483 C C . PRO A 1 69 ? 14.026 -6.404 2.602 1.00 87.50 69 PRO A C 1
ATOM 485 O O . PRO A 1 69 ? 14.032 -5.224 2.262 1.00 87.50 69 PRO A O 1
ATOM 488 N N . ALA A 1 70 ? 15.093 -7.192 2.446 1.00 86.69 70 ALA A N 1
ATOM 489 C CA . ALA A 1 70 ? 16.289 -6.723 1.769 1.00 86.69 70 ALA A CA 1
ATOM 490 C C . ALA A 1 70 ? 16.043 -6.595 0.270 1.00 86.69 70 ALA A C 1
ATOM 492 O O . ALA A 1 70 ? 16.455 -5.604 -0.320 1.00 86.69 70 ALA A O 1
ATOM 493 N N . VAL A 1 71 ? 15.388 -7.571 -0.365 1.00 87.88 71 VAL A N 1
ATOM 494 C CA . VAL A 1 71 ? 15.124 -7.555 -1.807 1.00 87.88 71 VAL A CA 1
ATOM 495 C C . VAL A 1 71 ? 14.269 -6.361 -2.192 1.00 87.88 71 VAL A C 1
ATOM 497 O O . VAL A 1 71 ? 14.713 -5.638 -3.072 1.00 87.88 71 VAL A O 1
ATOM 500 N N . GLU A 1 72 ? 13.139 -6.140 -1.522 1.00 90.25 72 GLU A N 1
ATOM 501 C CA . GLU A 1 72 ? 12.155 -5.083 -1.794 1.00 90.25 72 GLU A CA 1
ATOM 502 C C . GLU A 1 72 ? 12.661 -3.671 -1.471 1.00 90.25 72 GLU A C 1
ATOM 504 O O . GLU A 1 72 ? 12.170 -2.703 -2.057 1.00 90.25 72 GLU A O 1
ATOM 509 N N . ALA A 1 73 ? 13.658 -3.541 -0.585 1.00 88.00 73 ALA A N 1
ATOM 510 C CA . ALA A 1 73 ? 14.243 -2.253 -0.223 1.00 88.00 73 ALA A CA 1
ATOM 511 C C . ALA A 1 73 ? 14.650 -1.439 -1.466 1.00 88.00 73 ALA A C 1
ATOM 513 O O . ALA A 1 73 ? 15.245 -1.970 -2.404 1.00 88.00 73 ALA A O 1
ATOM 514 N N . ALA A 1 74 ? 14.331 -0.143 -1.451 1.00 87.25 74 ALA A N 1
ATOM 515 C CA . ALA A 1 74 ? 14.588 0.845 -2.506 1.00 87.25 74 ALA A CA 1
ATOM 516 C C . ALA A 1 74 ? 13.886 0.633 -3.868 1.00 87.25 74 ALA A C 1
ATOM 518 O O . ALA A 1 74 ? 13.793 1.590 -4.637 1.00 87.25 74 ALA A O 1
ATOM 519 N N . TRP A 1 75 ? 13.346 -0.552 -4.193 1.00 91.62 75 TRP A N 1
ATOM 520 C CA . TRP A 1 75 ? 12.692 -0.766 -5.496 1.00 91.62 75 TRP A CA 1
ATOM 521 C C . TRP A 1 75 ? 11.438 0.072 -5.674 1.00 91.62 75 TRP A C 1
ATOM 523 O O . TRP A 1 75 ? 11.276 0.686 -6.725 1.00 91.62 75 TRP A O 1
ATOM 533 N N . TYR A 1 76 ? 10.561 0.084 -4.669 1.00 91.38 76 TYR A N 1
ATOM 534 C CA . TYR A 1 76 ? 9.268 0.748 -4.790 1.00 91.38 76 TYR A CA 1
ATOM 535 C C . TYR A 1 76 ? 9.435 2.256 -5.003 1.00 91.38 76 TYR A C 1
ATOM 537 O O . TYR A 1 76 ? 8.963 2.794 -6.000 1.00 91.38 76 TYR A O 1
ATOM 545 N N . GLU A 1 77 ? 10.230 2.907 -4.152 1.00 91.44 77 GLU A N 1
ATOM 546 C CA . GLU A 1 77 ? 10.562 4.331 -4.282 1.00 91.44 77 GLU A CA 1
ATOM 547 C C . GLU A 1 77 ? 11.244 4.649 -5.621 1.00 91.44 77 GLU A C 1
ATOM 549 O O . GLU A 1 77 ? 10.990 5.687 -6.235 1.00 91.44 77 GLU A O 1
ATOM 554 N N . TRP A 1 78 ? 12.121 3.764 -6.109 1.00 94.12 78 TRP A N 1
ATOM 555 C CA . TRP A 1 78 ? 12.748 3.940 -7.417 1.00 94.12 78 TRP A CA 1
ATOM 556 C C . TRP A 1 78 ? 11.736 3.815 -8.562 1.00 94.12 78 TRP A C 1
ATOM 558 O O . TRP A 1 78 ? 11.808 4.597 -9.514 1.00 94.12 78 TRP A O 1
ATOM 568 N N . TRP A 1 79 ? 10.785 2.878 -8.486 1.00 93.88 79 TRP A N 1
ATOM 569 C CA . TRP A 1 79 ? 9.707 2.739 -9.469 1.00 93.88 79 TRP A CA 1
ATOM 570 C C . TRP A 1 79 ? 8.800 3.970 -9.501 1.00 93.88 79 TRP A C 1
ATOM 572 O O . TRP A 1 79 ? 8.480 4.452 -10.592 1.00 93.88 79 TRP A O 1
ATOM 582 N N . GLU A 1 80 ? 8.440 4.505 -8.331 1.00 92.69 80 GLU A N 1
ATOM 583 C CA . GLU A 1 80 ? 7.668 5.745 -8.209 1.00 92.69 80 GLU A CA 1
ATOM 584 C C . GLU A 1 80 ? 8.416 6.925 -8.829 1.00 92.69 80 GLU A C 1
ATOM 586 O O . GLU A 1 80 ? 7.884 7.600 -9.715 1.00 92.69 80 GLU A O 1
ATOM 591 N N . LYS A 1 81 ? 9.682 7.128 -8.438 1.00 94.31 81 LYS A N 1
ATOM 592 C CA . LYS A 1 81 ? 10.516 8.221 -8.959 1.00 94.31 81 LYS A CA 1
ATOM 593 C C . LYS A 1 81 ? 10.747 8.113 -10.466 1.00 94.31 81 LYS A C 1
ATOM 595 O O . LYS A 1 81 ? 10.775 9.126 -11.158 1.00 94.31 81 LYS A O 1
ATOM 600 N N . SER A 1 82 ? 10.897 6.894 -10.979 1.00 93.81 82 SER A N 1
ATOM 601 C CA . SER A 1 82 ? 11.087 6.633 -12.412 1.00 93.81 82 SER A CA 1
ATOM 602 C C . SER A 1 82 ? 9.792 6.767 -13.221 1.00 93.81 82 SER A C 1
ATOM 604 O O . SER A 1 82 ? 9.827 6.680 -14.446 1.00 93.81 82 SER A O 1
ATOM 606 N N . GLY A 1 83 ? 8.645 6.968 -12.562 1.00 91.75 83 GLY A N 1
ATOM 607 C CA . GLY A 1 83 ? 7.355 7.157 -13.219 1.00 91.75 83 GLY A CA 1
ATOM 608 C C . GLY A 1 83 ? 6.783 5.891 -13.856 1.00 91.75 83 GLY A C 1
ATOM 609 O O . GLY A 1 83 ? 5.875 5.997 -14.676 1.00 91.75 83 GLY A O 1
ATOM 610 N N . TYR A 1 84 ? 7.257 4.695 -13.486 1.00 90.50 84 TYR A N 1
ATOM 611 C CA . TYR A 1 84 ? 6.847 3.439 -14.134 1.00 90.50 84 TYR A CA 1
ATOM 612 C C . TYR A 1 84 ? 5.368 3.091 -13.959 1.00 90.50 84 TYR A C 1
ATOM 614 O O . TYR A 1 84 ? 4.825 2.305 -14.735 1.00 90.50 84 TYR A O 1
ATOM 622 N N . PHE A 1 85 ? 4.705 3.689 -12.970 1.00 90.12 85 PHE A N 1
ATOM 623 C CA . PHE A 1 85 ? 3.273 3.515 -12.743 1.00 90.12 85 PHE A CA 1
ATOM 624 C C . PHE A 1 85 ? 2.402 4.407 -13.636 1.00 90.12 85 PHE A C 1
ATOM 626 O O . PHE A 1 85 ? 1.223 4.109 -13.831 1.00 90.12 85 PHE A O 1
ATOM 633 N N . LYS A 1 86 ? 2.960 5.466 -14.235 1.00 90.75 86 LYS A N 1
ATOM 634 C CA . LYS A 1 86 ? 2.191 6.401 -15.063 1.00 90.75 86 LYS A CA 1
ATOM 635 C C . LYS A 1 86 ? 1.882 5.777 -16.434 1.00 90.75 86 LYS A C 1
ATOM 637 O O . LYS A 1 86 ? 2.750 5.097 -16.996 1.00 90.75 86 LYS A O 1
ATOM 642 N N . PRO A 1 87 ? 0.654 5.917 -16.961 1.00 92.00 87 PRO A N 1
ATOM 643 C CA . PRO A 1 87 ? 0.399 5.659 -18.373 1.00 92.00 87 PRO A CA 1
ATOM 644 C C . PRO A 1 87 ? 1.023 6.774 -19.221 1.00 92.00 87 PRO A C 1
ATOM 646 O O . PRO A 1 87 ? 1.330 7.858 -18.720 1.00 92.00 87 PRO A O 1
ATOM 649 N N . ASP A 1 88 ? 1.184 6.504 -20.507 1.00 92.88 88 ASP A N 1
ATOM 650 C CA . ASP A 1 88 ? 1.606 7.500 -21.489 1.00 92.88 88 ASP A CA 1
ATOM 651 C C . ASP A 1 88 ? 0.359 8.079 -22.171 1.00 92.88 88 ASP A C 1
ATOM 653 O O . ASP A 1 88 ? -0.370 7.349 -22.839 1.00 92.88 88 ASP A O 1
ATOM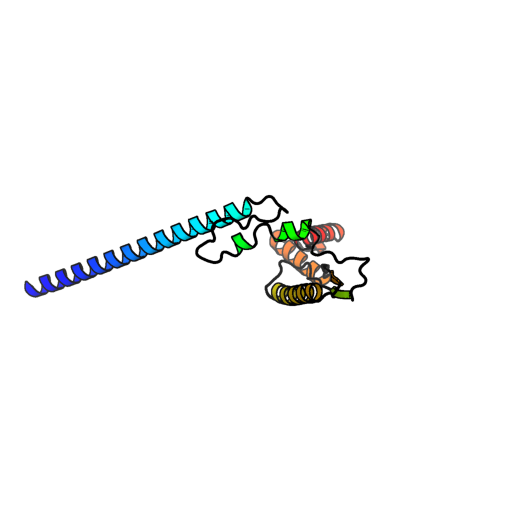 657 N N . MET A 1 89 ? 0.064 9.363 -21.957 1.00 90.44 89 MET A N 1
ATOM 658 C CA . MET A 1 89 ? -1.174 9.987 -22.448 1.00 90.44 89 MET A CA 1
ATOM 659 C C . MET A 1 89 ? -1.195 10.163 -23.970 1.00 90.44 89 MET A C 1
ATOM 661 O O . MET A 1 89 ? -2.281 10.245 -24.539 1.00 90.44 89 MET A O 1
ATOM 665 N N . ASP A 1 90 ? -0.025 10.150 -24.611 1.00 93.69 90 ASP A N 1
ATOM 666 C CA . ASP A 1 90 ? 0.137 10.339 -26.056 1.00 93.69 90 ASP A CA 1
ATOM 667 C C . ASP A 1 90 ? 0.378 9.001 -26.786 1.00 93.69 90 ASP A C 1
ATOM 669 O O . ASP A 1 90 ? 0.761 8.967 -27.953 1.00 93.69 90 ASP A O 1
ATOM 673 N N . SER A 1 91 ? 0.183 7.870 -26.097 1.00 94.00 91 SER A N 1
ATOM 674 C CA . SER A 1 91 ? 0.478 6.547 -26.645 1.00 94.00 91 SER A CA 1
ATOM 675 C C . SER A 1 91 ? -0.590 6.049 -27.619 1.00 94.00 91 SER A C 1
ATOM 677 O O . SER A 1 91 ? -1.753 5.909 -27.247 1.00 94.00 91 SER A O 1
ATOM 679 N N . ASP A 1 92 ? -0.164 5.599 -28.802 1.00 95.62 92 ASP A N 1
ATOM 680 C CA . ASP A 1 92 ? -1.016 4.884 -29.772 1.00 95.62 92 ASP A CA 1
ATOM 681 C C . ASP A 1 92 ? -1.322 3.424 -29.370 1.00 95.62 92 ASP A C 1
ATOM 683 O O . ASP A 1 92 ? -2.029 2.693 -30.071 1.00 95.62 92 ASP A O 1
ATOM 687 N N . LYS A 1 93 ? -0.759 2.946 -28.252 1.00 96.75 93 LYS A N 1
ATOM 688 C CA . LYS A 1 93 ? -0.994 1.585 -27.750 1.00 96.75 93 LYS A CA 1
ATOM 689 C C . LYS A 1 93 ? -2.442 1.423 -27.275 1.00 96.75 93 LYS A C 1
ATOM 691 O O . LYS A 1 93 ? -3.002 2.346 -26.683 1.00 96.75 93 LYS A O 1
ATOM 696 N N . PRO A 1 94 ? -3.033 0.222 -27.408 1.00 97.31 94 PRO A N 1
ATOM 697 C CA . PRO A 1 94 ? -4.384 -0.019 -26.919 1.00 97.31 94 PRO A CA 1
ATOM 698 C C . PRO A 1 94 ? -4.471 0.226 -25.400 1.00 97.31 94 PRO A C 1
ATOM 700 O O . PRO A 1 94 ? -3.612 -0.267 -24.654 1.00 97.31 94 PRO A O 1
ATOM 703 N N . PRO A 1 95 ? -5.493 0.953 -24.911 1.00 96.94 95 PRO A N 1
ATOM 704 C CA . PRO A 1 95 ? -5.640 1.229 -23.491 1.00 96.94 95 PRO A CA 1
ATOM 705 C C . PRO A 1 95 ? -6.080 -0.023 -22.725 1.00 96.94 95 PRO A C 1
ATOM 707 O O . PRO A 1 95 ? -6.857 -0.849 -23.211 1.00 96.94 95 PRO A O 1
ATOM 710 N N . PHE A 1 96 ? -5.607 -0.151 -21.490 1.00 97.12 96 PHE A N 1
ATOM 711 C CA . PHE A 1 96 ? -6.118 -1.115 -20.520 1.00 97.12 96 PHE A CA 1
ATOM 712 C C . PHE A 1 96 ? -6.300 -0.411 -19.178 1.00 97.12 96 PHE A C 1
ATOM 714 O O . PHE A 1 96 ? -5.319 -0.057 -18.530 1.00 97.12 96 PHE A O 1
ATOM 721 N N . VAL A 1 97 ? -7.547 -0.187 -18.768 1.00 95.88 97 VAL A N 1
ATOM 722 C CA . VAL A 1 97 ? -7.861 0.612 -17.579 1.00 95.88 97 VAL A CA 1
ATOM 723 C C . VAL A 1 97 ? -8.545 -0.257 -16.536 1.00 95.88 97 VAL A C 1
ATOM 725 O O . VAL A 1 97 ? -9.515 -0.950 -16.837 1.00 95.88 97 VAL A O 1
ATOM 728 N N . VAL A 1 98 ? -8.044 -0.199 -15.306 1.00 95.56 98 VAL A N 1
ATOM 729 C CA . VAL A 1 98 ? -8.650 -0.835 -14.134 1.00 95.56 98 VAL A CA 1
ATOM 730 C C . VAL A 1 98 ? -8.813 0.225 -13.054 1.00 95.56 98 VAL A C 1
ATOM 732 O O . VAL A 1 98 ? -7.874 0.961 -12.758 1.00 95.56 98 VAL A O 1
ATOM 735 N N . VAL A 1 99 ? -9.998 0.297 -12.456 1.00 93.81 99 VAL A N 1
ATOM 736 C CA . VAL A 1 99 ? -10.254 1.136 -11.281 1.00 93.81 99 VAL A CA 1
ATOM 737 C C . VAL A 1 99 ? -10.045 0.278 -10.040 1.00 93.81 99 VAL A C 1
ATOM 739 O O . VAL A 1 99 ? -10.625 -0.808 -9.953 1.00 93.81 99 VAL A O 1
ATOM 742 N N . ILE A 1 100 ? -9.218 0.739 -9.099 1.00 91.81 100 ILE A N 1
ATOM 743 C CA . ILE A 1 100 ? -9.119 0.112 -7.777 1.00 91.81 100 ILE A CA 1
ATOM 744 C C . ILE A 1 100 ? -10.478 0.294 -7.098 1.00 91.81 100 ILE A C 1
ATOM 746 O O . ILE A 1 100 ? -10.918 1.437 -6.978 1.00 91.81 100 ILE A O 1
ATOM 750 N N . PRO A 1 101 ? -11.161 -0.782 -6.662 1.00 90.25 101 PRO A N 1
ATOM 751 C CA . PRO A 1 101 ? -12.339 -0.673 -5.821 1.00 90.25 101 PRO A CA 1
ATOM 752 C C . PRO A 1 101 ? -11.936 0.140 -4.589 1.00 90.25 101 PRO A C 1
ATOM 754 O O . PRO A 1 101 ? -11.105 -0.342 -3.813 1.00 90.25 101 PRO A O 1
ATOM 757 N N . PRO A 1 102 ? -12.423 1.382 -4.454 1.00 88.19 102 PRO A N 1
ATOM 758 C CA . PRO A 1 102 ? -11.863 2.313 -3.492 1.00 88.19 102 PRO A CA 1
ATOM 759 C C . PRO A 1 102 ? -12.105 1.757 -2.083 1.00 88.19 102 PRO A C 1
ATOM 761 O O . PRO A 1 102 ? -13.256 1.484 -1.737 1.00 88.19 102 PRO A O 1
ATOM 764 N N . PRO A 1 103 ? -11.056 1.515 -1.274 1.00 89.81 103 PRO A N 1
ATOM 765 C CA . PRO A 1 103 ? -11.252 1.022 0.075 1.00 89.81 103 PRO A CA 1
ATOM 766 C C . PRO A 1 103 ? -11.942 2.093 0.917 1.00 89.81 103 PRO A C 1
ATOM 768 O O . PRO A 1 103 ? -11.660 3.288 0.796 1.00 89.81 103 PRO A O 1
ATOM 771 N N . ASN A 1 104 ? -12.831 1.641 1.796 1.00 91.06 104 ASN A N 1
ATOM 772 C CA . ASN A 1 104 ? -13.511 2.509 2.745 1.00 91.06 104 ASN A CA 1
ATOM 773 C C . ASN A 1 104 ? -12.509 3.069 3.757 1.00 91.06 104 ASN A C 1
ATOM 775 O O . ASN A 1 104 ? -11.705 2.317 4.316 1.00 91.06 104 ASN A O 1
ATOM 779 N N . VAL A 1 105 ? -12.633 4.354 4.090 1.00 87.94 105 VAL A N 1
ATOM 780 C CA . VAL A 1 105 ? -11.818 5.021 5.120 1.00 87.94 105 VAL A CA 1
ATOM 781 C C . VAL A 1 105 ? -12.302 4.648 6.532 1.00 87.94 105 VAL A C 1
ATOM 783 O O . VAL A 1 105 ? -12.639 5.486 7.359 1.00 87.94 105 VAL A O 1
ATOM 786 N N . THR A 1 106 ? -12.384 3.350 6.824 1.00 85.12 106 THR A N 1
ATOM 787 C CA . THR A 1 106 ? -12.942 2.793 8.072 1.00 85.12 106 THR A CA 1
ATOM 788 C C . THR A 1 106 ? -11.898 2.124 8.964 1.00 85.12 106 THR A C 1
ATOM 790 O O . THR A 1 106 ? -12.252 1.519 9.976 1.00 85.12 106 THR A O 1
ATOM 793 N N . GLY A 1 107 ? -10.615 2.223 8.615 1.00 83.38 107 GLY A N 1
ATOM 794 C CA . GLY A 1 107 ? -9.509 1.667 9.390 1.00 83.38 107 GLY A CA 1
ATOM 795 C C . GLY A 1 107 ? -8.420 1.075 8.502 1.00 83.38 107 GLY A C 1
ATOM 796 O O . GLY A 1 107 ? -8.298 1.414 7.329 1.00 83.38 107 GLY A O 1
ATOM 797 N N . THR A 1 108 ? -7.619 0.177 9.071 1.00 87.19 108 THR A N 1
ATOM 798 C CA . THR A 1 108 ? -6.504 -0.467 8.370 1.00 87.19 108 THR A CA 1
ATOM 799 C C . THR A 1 108 ? -6.982 -1.517 7.366 1.00 87.19 108 THR A C 1
ATOM 801 O O . THR A 1 108 ? -7.953 -2.241 7.600 1.00 87.19 108 THR A O 1
ATOM 804 N N . LEU A 1 109 ? -6.250 -1.654 6.260 1.00 90.19 109 LEU A N 1
ATOM 805 C CA . LEU A 1 109 ? -6.512 -2.686 5.262 1.00 90.19 109 LEU A CA 1
ATOM 806 C C . LEU A 1 109 ? -6.212 -4.088 5.819 1.00 90.19 109 LEU A C 1
ATOM 808 O O . LEU A 1 109 ? -5.195 -4.322 6.465 1.00 90.19 109 LEU A O 1
ATOM 812 N N . HIS A 1 110 ? -7.091 -5.041 5.518 1.00 92.44 110 HIS A N 1
ATOM 813 C CA . HIS A 1 110 ? -6.911 -6.467 5.814 1.00 92.44 110 HIS A CA 1
ATOM 814 C C . HIS A 1 110 ? -6.533 -7.309 4.580 1.00 92.44 110 HIS A C 1
ATOM 816 O O . HIS A 1 110 ? -6.611 -6.840 3.445 1.00 92.44 110 HIS A O 1
ATOM 822 N N . LEU A 1 111 ? -6.231 -8.599 4.792 1.00 93.75 111 LEU A N 1
ATOM 823 C CA . LEU A 1 111 ? -5.781 -9.553 3.761 1.00 93.75 111 LEU A CA 1
ATOM 824 C C . LEU A 1 111 ? -6.685 -9.615 2.515 1.00 93.75 111 LEU A C 1
ATOM 826 O O . LEU A 1 111 ? -6.186 -9.729 1.403 1.00 93.75 111 LEU A O 1
ATOM 830 N N . GLY A 1 112 ? -8.005 -9.482 2.680 1.00 93.12 112 GLY A N 1
ATOM 831 C CA . GLY A 1 112 ? -8.936 -9.351 1.548 1.00 93.12 112 GLY A CA 1
ATOM 832 C C . GLY A 1 112 ? -8.590 -8.217 0.565 1.00 93.12 112 GLY A C 1
ATOM 833 O O . GLY A 1 112 ? -8.638 -8.437 -0.641 1.00 93.12 112 GLY A O 1
ATOM 834 N N . HIS A 1 113 ? -8.162 -7.044 1.046 1.00 93.44 113 HIS A N 1
ATOM 835 C CA . HIS A 1 113 ? -7.697 -5.961 0.169 1.00 93.44 113 HIS A CA 1
ATOM 836 C C . HIS A 1 113 ? -6.391 -6.333 -0.533 1.00 93.44 113 HIS A C 1
ATOM 838 O O . HIS A 1 113 ? -6.235 -6.061 -1.720 1.00 93.44 113 HIS A O 1
ATOM 844 N N . ALA A 1 114 ? -5.469 -6.986 0.184 1.00 93.50 114 ALA A N 1
ATOM 845 C CA . ALA A 1 114 ? -4.208 -7.442 -0.392 1.00 93.50 114 ALA A CA 1
ATOM 846 C C . ALA A 1 114 ? -4.442 -8.435 -1.540 1.00 93.50 114 ALA A C 1
ATOM 848 O O . ALA A 1 114 ? -3.821 -8.302 -2.589 1.00 93.50 114 ALA A O 1
ATOM 849 N N . LEU A 1 115 ? -5.384 -9.371 -1.385 1.00 95.81 115 LEU A N 1
ATOM 850 C CA . LEU A 1 115 ? -5.759 -10.314 -2.440 1.00 95.81 115 LEU A CA 1
ATOM 851 C C . LEU A 1 115 ? -6.298 -9.594 -3.684 1.00 95.81 115 LEU A C 1
ATOM 853 O O . LEU A 1 115 ? -5.813 -9.836 -4.789 1.00 95.81 115 LEU A O 1
ATOM 857 N N . THR A 1 116 ? -7.272 -8.698 -3.510 1.00 94.12 116 THR A N 1
ATOM 858 C CA . THR A 1 116 ? -7.868 -7.951 -4.628 1.00 94.12 116 THR A CA 1
ATOM 859 C C . THR A 1 116 ? -6.821 -7.108 -5.356 1.00 94.12 116 THR A C 1
ATOM 861 O O . THR A 1 116 ? -6.724 -7.180 -6.582 1.00 94.12 116 THR A O 1
ATOM 864 N N . ASN A 1 117 ? -5.992 -6.367 -4.615 1.00 95.00 117 ASN A N 1
ATOM 865 C CA . ASN A 1 117 ? -4.938 -5.537 -5.198 1.00 95.00 117 ASN A CA 1
ATOM 866 C C . ASN A 1 117 ? -3.854 -6.374 -5.884 1.00 95.00 117 ASN A C 1
ATOM 868 O O . ASN A 1 117 ? -3.416 -6.001 -6.964 1.00 95.00 117 ASN A O 1
ATOM 872 N N . ALA A 1 118 ? -3.461 -7.524 -5.327 1.00 96.06 118 ALA A N 1
ATOM 873 C CA . ALA A 1 118 ? -2.469 -8.404 -5.948 1.00 96.06 118 ALA A CA 1
ATOM 874 C C . ALA A 1 118 ? -2.945 -8.949 -7.305 1.00 96.06 118 ALA A C 1
ATOM 876 O O . ALA A 1 118 ? -2.170 -8.995 -8.264 1.00 96.06 118 ALA A O 1
ATOM 877 N N . ILE A 1 119 ? -4.225 -9.324 -7.411 1.00 96.88 119 ILE A N 1
ATOM 878 C CA . ILE A 1 119 ? -4.818 -9.768 -8.680 1.00 96.88 119 ILE A CA 1
ATOM 879 C C . ILE A 1 119 ? -4.802 -8.622 -9.700 1.00 96.88 119 ILE A C 1
ATOM 881 O O . ILE A 1 119 ? -4.375 -8.817 -10.839 1.00 96.88 119 ILE A O 1
ATOM 885 N N . GLN A 1 120 ? -5.231 -7.422 -9.302 1.00 96.88 120 GLN A N 1
ATOM 886 C CA . GLN A 1 120 ? -5.270 -6.263 -10.197 1.00 96.88 120 GLN A CA 1
ATOM 887 C C . GLN A 1 120 ? -3.876 -5.806 -10.638 1.00 96.88 120 GLN A C 1
ATOM 889 O O . GLN A 1 120 ? -3.659 -5.622 -11.835 1.00 96.88 120 GLN A O 1
ATOM 894 N N . ASP A 1 121 ? -2.926 -5.695 -9.709 1.00 95.88 121 ASP A N 1
ATOM 895 C CA . ASP A 1 121 ? -1.527 -5.350 -9.984 1.00 95.88 121 ASP A CA 1
ATOM 896 C C . ASP A 1 121 ? -0.904 -6.345 -10.974 1.00 95.88 121 ASP A C 1
ATOM 898 O O . ASP A 1 121 ? -0.300 -5.940 -11.970 1.00 95.88 121 ASP A O 1
ATOM 902 N N . THR A 1 122 ? -1.143 -7.648 -10.781 1.00 97.19 122 THR A N 1
ATOM 903 C CA . THR A 1 122 ? -0.675 -8.697 -11.701 1.00 97.19 122 THR A CA 1
ATOM 904 C C . THR A 1 122 ? -1.222 -8.490 -13.113 1.00 97.19 122 THR A C 1
ATOM 906 O O . THR A 1 122 ? -0.463 -8.536 -14.085 1.00 97.19 122 THR A O 1
ATOM 909 N N . LEU A 1 123 ? -2.524 -8.218 -13.248 1.00 97.19 123 LEU A N 1
ATOM 910 C CA . LEU A 1 123 ? -3.150 -7.959 -14.546 1.00 97.19 123 LEU A CA 1
ATOM 911 C C . LEU A 1 123 ? -2.592 -6.693 -15.203 1.00 97.19 123 LEU A C 1
ATOM 913 O O . LEU A 1 123 ? -2.265 -6.715 -16.388 1.00 97.19 123 LEU A O 1
ATOM 917 N N . VAL A 1 124 ? -2.443 -5.605 -14.450 1.00 96.75 124 VAL A N 1
ATOM 918 C CA . VAL A 1 124 ? -1.910 -4.331 -14.953 1.00 96.75 124 VAL A CA 1
ATOM 919 C C . VAL A 1 124 ? -0.474 -4.501 -15.444 1.00 96.75 124 VAL A C 1
ATOM 921 O O . VAL A 1 124 ? -0.157 -4.069 -16.557 1.00 96.75 124 VAL A O 1
ATOM 924 N N . ARG A 1 125 ? 0.387 -5.176 -14.671 1.00 96.25 125 ARG A N 1
ATOM 925 C CA . ARG A 1 125 ? 1.771 -5.480 -15.073 1.00 96.25 125 ARG A CA 1
ATOM 926 C C . ARG A 1 125 ? 1.807 -6.344 -16.323 1.00 96.25 125 ARG A C 1
ATOM 928 O O . ARG A 1 125 ? 2.489 -5.990 -17.284 1.00 96.25 125 ARG A O 1
ATOM 935 N N . TRP A 1 126 ? 1.032 -7.428 -16.344 1.00 97.50 126 TRP A N 1
ATOM 936 C CA . TRP A 1 126 ? 0.950 -8.321 -17.496 1.00 97.50 126 TRP A CA 1
ATOM 937 C C . TRP A 1 126 ? 0.505 -7.580 -18.763 1.00 97.50 126 TRP A C 1
ATOM 939 O O . TRP A 1 126 ? 1.136 -7.718 -19.812 1.00 97.50 126 TRP A O 1
ATOM 949 N N . ARG A 1 127 ? -0.534 -6.741 -18.680 1.00 97.31 127 ARG A N 1
ATOM 950 C CA . ARG A 1 127 ? -1.043 -5.976 -19.830 1.00 97.31 127 ARG A CA 1
ATOM 951 C C . ARG A 1 127 ? -0.052 -4.917 -20.295 1.00 97.31 127 ARG A C 1
ATOM 953 O O . ARG A 1 127 ? 0.179 -4.815 -21.499 1.00 97.31 127 ARG A O 1
ATOM 960 N N . ARG A 1 128 ? 0.604 -4.210 -19.368 1.00 95.69 128 ARG A N 1
ATOM 961 C CA . ARG A 1 128 ? 1.679 -3.258 -19.689 1.00 95.69 128 ARG A CA 1
ATOM 962 C C . ARG A 1 128 ? 2.828 -3.942 -20.437 1.00 95.69 128 ARG A C 1
ATOM 964 O O . ARG A 1 128 ? 3.280 -3.437 -21.460 1.00 95.69 128 ARG A O 1
ATOM 971 N N . MET A 1 129 ? 3.254 -5.119 -19.973 1.00 95.62 129 MET A N 1
ATOM 972 C CA . MET A 1 129 ? 4.284 -5.930 -20.639 1.00 95.62 129 MET A CA 1
ATOM 973 C C . MET A 1 129 ? 3.817 -6.507 -21.983 1.00 95.62 129 MET A C 1
ATOM 975 O O . MET A 1 129 ? 4.631 -6.708 -22.877 1.00 95.62 129 MET A O 1
ATOM 979 N N . SER A 1 130 ? 2.511 -6.723 -22.151 1.00 97.25 130 SER A N 1
ATOM 980 C CA . SER A 1 130 ? 1.897 -7.225 -23.389 1.00 97.25 130 SER A CA 1
ATOM 981 C C . SER A 1 130 ? 1.613 -6.126 -24.426 1.00 97.25 130 SER A C 1
ATOM 983 O O . SER A 1 130 ? 0.871 -6.363 -25.376 1.00 97.25 130 SER A O 1
ATOM 985 N N . GLY A 1 131 ? 2.164 -4.920 -24.248 1.00 95.94 131 GLY A N 1
ATOM 986 C CA . GLY A 1 131 ? 2.067 -3.828 -25.221 1.00 95.94 131 GLY A CA 1
ATOM 987 C C . GLY A 1 131 ? 0.862 -2.897 -25.059 1.00 95.94 131 GLY A C 1
ATOM 988 O O . GLY A 1 131 ? 0.640 -2.067 -25.934 1.00 95.94 131 GLY A O 1
ATOM 989 N N . TYR A 1 132 ? 0.109 -2.988 -23.959 1.00 97.56 132 TYR A N 1
ATOM 990 C CA . TYR A 1 132 ? -0.999 -2.070 -23.673 1.00 97.56 132 TYR A CA 1
ATOM 991 C C . TYR A 1 132 ? -0.521 -0.825 -22.922 1.00 97.56 132 TYR A C 1
ATOM 993 O O . TYR A 1 132 ? 0.397 -0.890 -22.098 1.00 97.56 132 TYR A O 1
ATOM 1001 N N . ASN A 1 133 ? -1.202 0.298 -23.147 1.00 96.94 133 ASN A N 1
ATOM 1002 C CA . ASN A 1 133 ? -1.092 1.474 -22.292 1.00 96.94 133 ASN A CA 1
ATOM 1003 C C . ASN A 1 133 ? -1.971 1.268 -21.050 1.00 96.94 133 ASN A C 1
ATOM 1005 O O . ASN A 1 133 ? -3.182 1.496 -21.073 1.00 96.94 133 ASN A O 1
ATOM 1009 N N . ALA A 1 134 ? -1.375 0.715 -19.994 1.00 96.75 134 ALA A N 1
ATOM 1010 C CA . ALA A 1 134 ? -2.111 0.298 -18.808 1.00 96.75 134 ALA A CA 1
ATOM 1011 C C . ALA A 1 134 ? -2.235 1.434 -17.778 1.00 96.75 134 ALA A C 1
ATOM 1013 O O . ALA A 1 134 ? -1.224 1.990 -17.354 1.00 96.75 134 ALA A O 1
ATOM 1014 N N . LEU A 1 135 ? -3.452 1.710 -17.310 1.00 95.19 135 LEU A N 1
ATOM 1015 C CA . LEU A 1 135 ? -3.744 2.645 -16.223 1.00 95.19 135 LEU A CA 1
ATOM 1016 C C . LEU A 1 135 ? -4.468 1.909 -15.093 1.00 95.19 135 LEU A C 1
ATOM 1018 O O . LEU A 1 135 ? -5.514 1.294 -15.298 1.00 95.19 135 LEU A O 1
ATOM 1022 N N . TRP A 1 136 ? -3.910 2.003 -13.891 1.00 95.19 136 TRP A N 1
ATOM 1023 C CA . TRP A 1 136 ? -4.529 1.520 -12.665 1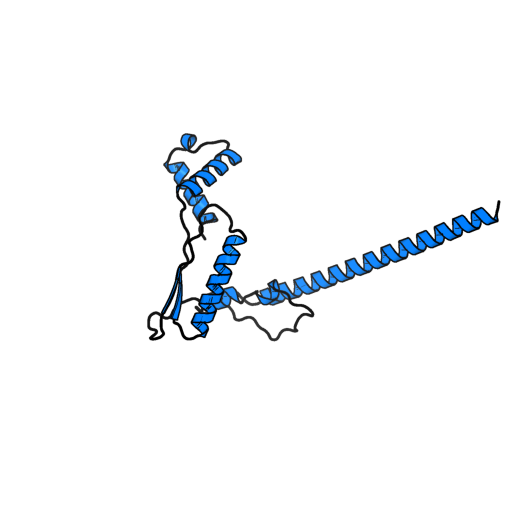.00 95.19 136 TRP A CA 1
ATOM 1024 C C . TRP A 1 136 ? -4.890 2.730 -11.811 1.00 95.19 136 TRP A C 1
ATOM 1026 O O . TRP A 1 136 ? -3.994 3.444 -11.368 1.00 95.19 136 TRP A O 1
ATOM 1036 N N . VAL A 1 137 ? -6.184 3.023 -11.677 1.00 93.56 137 VAL A N 1
ATOM 1037 C CA . VAL A 1 137 ? -6.673 4.261 -11.055 1.00 93.56 137 VAL A CA 1
ATOM 1038 C C . VAL A 1 137 ? -6.866 4.039 -9.554 1.00 93.56 137 VAL A C 1
ATOM 1040 O O . VAL A 1 137 ? -7.761 3.268 -9.192 1.00 93.56 137 VAL A O 1
ATOM 1043 N N . PRO A 1 138 ? -6.068 4.688 -8.685 1.00 91.88 138 PRO A N 1
ATOM 1044 C CA . PRO A 1 138 ? -6.266 4.630 -7.246 1.00 91.88 138 PRO A CA 1
ATOM 1045 C C . PRO A 1 138 ? -7.353 5.602 -6.780 1.00 91.88 138 PRO A C 1
ATOM 1047 O O . PRO A 1 138 ? -7.677 6.575 -7.458 1.00 91.88 138 PRO A O 1
ATOM 1050 N N . GLY A 1 139 ? -7.884 5.348 -5.588 1.00 90.00 139 GLY A N 1
ATOM 1051 C CA . GLY A 1 139 ? -8.831 6.216 -4.896 1.00 90.00 139 GLY A CA 1
ATOM 1052 C C . GLY A 1 139 ? -9.265 5.590 -3.577 1.00 90.00 139 GLY A C 1
ATOM 1053 O O . GLY A 1 139 ? -9.041 4.400 -3.368 1.00 90.00 139 GLY A O 1
ATOM 1054 N N . THR A 1 140 ? -9.885 6.379 -2.706 1.00 90.31 140 THR A N 1
ATOM 1055 C CA . THR A 1 140 ? -10.466 5.926 -1.435 1.00 90.31 140 THR A CA 1
ATOM 1056 C C . THR A 1 140 ? -11.915 6.381 -1.321 1.00 90.31 140 THR A C 1
ATOM 1058 O O . THR A 1 140 ? -12.319 7.376 -1.926 1.00 90.31 140 THR A O 1
ATOM 1061 N N . ASP A 1 141 ? -12.728 5.607 -0.601 1.00 91.12 141 ASP A N 1
ATOM 1062 C CA . ASP A 1 141 ? -14.148 5.895 -0.417 1.00 91.12 141 ASP A CA 1
ATOM 1063 C C . ASP A 1 141 ? -14.392 6.448 0.988 1.00 91.12 141 ASP A C 1
ATOM 1065 O O . ASP A 1 141 ? -14.178 5.770 1.995 1.00 91.12 141 ASP A O 1
ATOM 1069 N N . HIS A 1 142 ? -14.901 7.679 1.049 1.00 87.25 142 HIS A N 1
ATOM 1070 C CA . HIS A 1 142 ? -15.342 8.337 2.278 1.00 87.25 142 HIS A CA 1
ATOM 1071 C C . HIS A 1 142 ? -16.287 7.480 3.136 1.00 87.25 142 HIS A C 1
ATOM 1073 O O . HIS A 1 142 ? -16.341 7.684 4.349 1.00 87.25 142 HIS A O 1
ATOM 1079 N N . ALA A 1 143 ? -17.028 6.542 2.532 1.00 84.75 143 ALA A N 1
ATOM 1080 C CA . ALA A 1 143 ? -17.825 5.527 3.215 1.00 84.75 143 ALA A CA 1
ATOM 1081 C C . ALA A 1 143 ? -18.781 6.090 4.288 1.00 84.75 143 ALA A C 1
ATOM 1083 O O . ALA A 1 143 ? -18.957 5.483 5.345 1.00 84.75 143 ALA A O 1
ATOM 1084 N N . GLY A 1 144 ? -19.400 7.248 4.008 1.00 88.62 144 GLY A N 1
ATOM 1085 C CA . GLY A 1 144 ? -20.260 8.065 4.884 1.00 88.62 144 GLY A CA 1
ATOM 1086 C C . GLY A 1 144 ? -20.658 7.453 6.236 1.00 88.62 144 GLY A C 1
ATOM 1087 O O . GLY A 1 144 ? -20.023 7.718 7.256 1.00 88.62 144 GLY A O 1
ATOM 1088 N N . ILE A 1 145 ? -21.712 6.627 6.253 1.00 91.69 145 ILE A N 1
ATOM 1089 C CA . ILE A 1 145 ? -22.273 6.037 7.488 1.00 91.69 145 ILE A CA 1
ATOM 1090 C C . ILE A 1 145 ? -21.270 5.116 8.198 1.00 91.69 145 ILE A C 1
ATOM 1092 O O . ILE A 1 145 ? -21.215 5.089 9.431 1.00 91.69 145 ILE A O 1
ATOM 1096 N N . ALA A 1 146 ? -20.479 4.352 7.444 1.00 90.38 146 ALA A N 1
ATOM 1097 C CA . ALA A 1 146 ? -19.501 3.437 8.017 1.00 90.38 146 ALA A CA 1
ATOM 1098 C C . ALA A 1 146 ? -18.387 4.214 8.732 1.00 90.38 146 ALA A C 1
ATOM 1100 O O . ALA A 1 146 ? -18.087 3.918 9.890 1.00 90.38 146 ALA A O 1
ATOM 1101 N N . THR A 1 147 ? -17.852 5.259 8.098 1.00 91.88 147 THR A N 1
ATOM 1102 C CA . THR A 1 147 ? -16.842 6.147 8.693 1.00 91.88 147 THR A CA 1
ATOM 1103 C C . THR A 1 147 ? -17.392 6.855 9.925 1.00 91.88 147 THR A C 1
ATOM 1105 O O . THR A 1 147 ? -16.777 6.796 10.990 1.00 91.88 147 THR A O 1
ATOM 1108 N N . GLN A 1 148 ? -18.598 7.425 9.831 1.00 93.62 148 GLN A N 1
ATOM 1109 C CA . GLN A 1 148 ? -19.276 8.041 10.972 1.00 93.62 148 GLN A CA 1
ATOM 1110 C C . GLN A 1 148 ? -19.379 7.068 12.157 1.00 93.62 148 GLN A C 1
ATOM 1112 O O . GLN A 1 148 ? -19.001 7.410 13.275 1.00 93.62 148 GLN A O 1
ATOM 1117 N N . THR A 1 149 ? -19.832 5.836 11.911 1.00 94.38 149 THR A N 1
ATOM 1118 C CA . THR A 1 149 ? -20.009 4.821 12.960 1.00 94.38 149 THR A CA 1
ATOM 1119 C C . THR A 1 149 ? -18.688 4.462 13.642 1.00 94.38 149 THR A C 1
ATOM 1121 O O . THR A 1 149 ? -18.652 4.243 14.855 1.00 94.38 149 THR A O 1
ATOM 1124 N N . VAL A 1 150 ? -17.593 4.375 12.884 1.00 94.06 150 VAL A N 1
ATOM 1125 C CA . VAL A 1 150 ? -16.271 4.062 13.444 1.00 94.06 150 VAL A CA 1
ATOM 1126 C C . VAL A 1 150 ? -15.743 5.226 14.287 1.00 94.06 150 VAL A C 1
ATOM 1128 O O . VAL A 1 150 ? -15.273 4.993 15.404 1.00 94.06 150 VAL A O 1
ATOM 1131 N N . VAL A 1 151 ? -15.886 6.465 13.811 1.00 94.12 151 VAL A N 1
ATOM 1132 C CA . VAL A 1 151 ? -15.471 7.672 14.545 1.00 94.12 151 VAL A CA 1
ATOM 1133 C C . VAL A 1 151 ? -16.290 7.850 15.825 1.00 94.12 151 VAL A C 1
ATOM 1135 O O . VAL A 1 151 ? -15.716 8.079 16.888 1.00 94.12 151 VAL A O 1
ATOM 1138 N N . GLU A 1 152 ? -17.609 7.647 15.779 1.00 94.94 152 GLU A N 1
ATOM 1139 C CA . GLU A 1 152 ? -18.465 7.668 16.974 1.00 94.94 152 GLU A CA 1
ATOM 1140 C C . GLU A 1 152 ? -18.028 6.621 18.008 1.00 94.94 152 GLU A C 1
ATOM 1142 O O . GLU A 1 152 ? -17.854 6.938 19.186 1.00 94.94 152 GLU A O 1
ATOM 1147 N N . LYS A 1 153 ? -17.780 5.376 17.576 1.00 94.50 153 LYS A N 1
ATOM 1148 C CA . LYS A 1 153 ? -17.296 4.309 18.468 1.00 94.50 153 LYS A CA 1
ATOM 1149 C C . LYS A 1 153 ? -15.930 4.631 19.073 1.00 94.50 153 LYS A C 1
ATOM 1151 O O . LYS A 1 153 ? -15.688 4.273 20.227 1.00 94.50 153 LYS A O 1
ATOM 1156 N N . LYS A 1 154 ? -15.038 5.283 18.319 1.00 94.19 154 LYS A N 1
ATOM 1157 C CA . LYS A 1 154 ? -13.742 5.758 18.820 1.00 94.19 154 LYS A CA 1
ATOM 1158 C C . LYS A 1 154 ? -13.928 6.825 19.895 1.00 94.19 154 LYS A C 1
ATOM 1160 O O . LYS A 1 154 ? -13.378 6.675 20.981 1.00 94.19 154 LYS A O 1
ATOM 1165 N N . LEU A 1 155 ? -14.726 7.855 19.621 1.00 95.00 155 LEU A N 1
ATOM 1166 C CA . LEU A 1 155 ? -14.988 8.951 20.559 1.00 95.00 155 LEU A CA 1
ATOM 1167 C C . LEU A 1 155 ? -15.608 8.444 21.862 1.00 95.00 155 LEU A C 1
ATOM 1169 O O . LEU A 1 155 ? -15.137 8.798 22.944 1.00 95.00 155 LEU A O 1
ATOM 1173 N N . GLN A 1 156 ? -16.577 7.533 21.765 1.00 95.44 156 GLN A N 1
ATOM 1174 C CA . GLN A 1 156 ? -17.182 6.911 22.938 1.00 95.44 156 GLN A CA 1
ATOM 1175 C C . GLN A 1 156 ? -16.162 6.098 23.747 1.00 95.44 156 GLN A C 1
ATOM 1177 O O . GLN A 1 156 ? -16.185 6.131 24.974 1.00 95.44 156 GLN A O 1
ATOM 1182 N N . ARG A 1 157 ? -15.258 5.369 23.082 1.00 95.56 157 ARG A N 1
ATOM 1183 C CA . ARG A 1 157 ? -14.238 4.543 23.746 1.00 95.56 157 ARG A CA 1
ATOM 1184 C C . ARG A 1 157 ? -13.148 5.375 24.420 1.00 95.56 157 ARG A C 1
ATOM 1186 O O . ARG A 1 157 ? -12.716 5.025 25.510 1.00 95.56 157 ARG A O 1
ATOM 1193 N N . GLU A 1 158 ? -12.672 6.422 23.754 1.00 94.81 158 GLU A N 1
ATOM 1194 C CA . GLU A 1 158 ? -11.519 7.215 24.202 1.00 94.81 158 GLU A CA 1
ATOM 1195 C C . GLU A 1 158 ? -11.908 8.342 25.157 1.00 94.81 158 GLU A C 1
ATOM 1197 O O . GLU A 1 158 ? -11.170 8.642 26.091 1.00 94.81 158 GLU A O 1
ATOM 1202 N N . ARG A 1 159 ? -13.046 8.993 24.900 1.00 93.88 159 ARG A N 1
ATOM 1203 C CA . ARG A 1 159 ? -13.468 10.215 25.598 1.00 93.88 159 ARG A CA 1
ATOM 1204 C C . ARG A 1 159 ? -14.815 10.063 26.306 1.00 93.88 159 ARG A C 1
ATOM 1206 O O . ARG A 1 159 ? -15.191 10.953 27.057 1.00 93.88 159 ARG A O 1
ATOM 1213 N N . GLY A 1 160 ? -15.545 8.968 26.083 1.00 95.06 160 GLY A N 1
ATOM 1214 C CA . GLY A 1 160 ? -16.855 8.742 26.702 1.00 95.06 160 GLY A CA 1
ATOM 1215 C C . GLY A 1 160 ? -17.979 9.631 26.163 1.00 95.06 160 GLY A C 1
ATOM 1216 O O . GLY A 1 160 ? -19.058 9.632 26.748 1.00 95.06 160 GLY A O 1
ATOM 1217 N N . ILE A 1 161 ? -17.735 10.368 25.075 1.00 94.69 161 ILE A N 1
ATOM 1218 C CA . ILE A 1 161 ? -18.669 11.343 24.495 1.00 94.69 161 ILE A CA 1
ATOM 1219 C C . ILE A 1 161 ? -19.288 10.823 23.199 1.00 94.69 161 ILE A C 1
ATOM 1221 O O . ILE A 1 161 ? -18.637 10.120 22.418 1.00 94.69 161 ILE A O 1
ATOM 1225 N N . SER A 1 162 ? -20.526 11.233 22.943 1.00 94.19 162 SER A N 1
ATOM 1226 C CA . SER A 1 162 ? -21.239 10.973 21.698 1.00 94.19 162 SER A CA 1
ATOM 1227 C C . SER A 1 162 ? -21.074 12.127 20.702 1.00 94.19 162 SER A C 1
ATOM 1229 O O . SER A 1 162 ? -20.704 13.250 21.053 1.00 94.19 162 SER A O 1
ATOM 1231 N N . ARG A 1 163 ? -21.429 11.891 19.433 1.00 92.00 163 ARG A N 1
ATOM 1232 C CA . ARG A 1 163 ? -21.492 12.967 18.426 1.00 92.00 163 ARG A CA 1
ATOM 1233 C C . ARG A 1 163 ? -22.498 14.071 18.769 1.00 92.00 163 ARG A C 1
ATOM 1235 O O . ARG A 1 163 ? -22.377 15.182 18.263 1.00 92.00 163 ARG A O 1
ATOM 1242 N N . HIS A 1 164 ? -23.502 13.766 19.593 1.00 93.19 164 HIS A N 1
ATOM 1243 C CA . HIS A 1 164 ? -24.505 14.740 20.014 1.00 93.19 164 HIS A CA 1
ATOM 1244 C C . HIS A 1 164 ? -23.927 15.716 21.039 1.00 93.19 164 HIS A C 1
ATOM 1246 O O . HIS A 1 164 ? -24.274 16.891 20.998 1.00 93.19 164 HIS A O 1
ATOM 1252 N N . ASP A 1 165 ? -22.997 15.251 21.876 1.00 93.19 165 ASP A N 1
ATOM 1253 C CA . ASP A 1 165 ? -22.307 16.085 22.864 1.00 93.19 165 ASP A CA 1
ATOM 1254 C C . ASP A 1 165 ? -21.307 17.046 22.199 1.00 93.19 165 ASP A C 1
ATOM 1256 O O . ASP A 1 165 ? -21.107 18.162 22.669 1.00 93.19 165 ASP A O 1
ATOM 1260 N N . LEU A 1 166 ? -20.697 16.628 21.083 1.00 92.75 166 LEU A N 1
ATOM 1261 C CA . LEU A 1 166 ? -19.761 17.444 20.295 1.00 92.75 166 LEU A CA 1
ATOM 1262 C C . LEU A 1 166 ? -20.453 18.490 19.413 1.00 92.75 166 LEU A C 1
ATOM 1264 O O . LEU A 1 166 ? -19.907 19.566 19.177 1.00 92.75 166 LEU A O 1
ATOM 1268 N N . GLY A 1 167 ? -21.631 18.164 18.881 1.00 93.75 167 GLY A N 1
ATOM 1269 C CA . GLY A 1 167 ? -22.250 18.941 17.812 1.00 93.75 167 GLY A CA 1
ATOM 1270 C C . GLY A 1 167 ? -21.599 18.701 16.443 1.00 93.75 167 GLY A C 1
ATOM 1271 O O . GLY A 1 167 ? -20.551 18.069 16.310 1.00 93.75 167 GLY A O 1
ATOM 1272 N N . ARG A 1 168 ? -22.263 19.184 15.385 1.00 94.44 168 ARG A N 1
ATOM 1273 C CA . ARG A 1 168 ? -21.935 18.843 13.989 1.00 94.44 168 ARG A CA 1
ATOM 1274 C C . ARG A 1 168 ? -20.519 19.245 13.579 1.00 94.44 168 ARG A C 1
ATOM 1276 O O . ARG A 1 168 ? -19.804 18.406 13.047 1.00 94.44 168 ARG A O 1
ATOM 1283 N N . GLU A 1 169 ? -20.135 20.501 13.795 1.00 96.62 169 GLU A N 1
ATOM 1284 C CA . GLU A 1 169 ? -18.860 21.028 13.281 1.00 96.62 169 GLU A CA 1
ATOM 1285 C C . GLU A 1 169 ? -17.660 20.337 13.938 1.00 96.62 169 GLU A C 1
ATOM 1287 O O . GLU A 1 169 ? -16.809 19.791 13.242 1.00 96.62 169 GLU A O 1
ATOM 1292 N N . ALA A 1 170 ? -17.655 20.231 15.270 1.00 95.12 170 ALA A N 1
ATOM 1293 C CA . ALA A 1 170 ? -16.593 19.533 15.992 1.00 95.12 170 ALA A CA 1
ATOM 1294 C C . ALA A 1 170 ? -16.544 18.032 15.655 1.00 95.12 170 ALA A C 1
ATOM 1296 O O . ALA A 1 170 ? -15.469 17.439 15.583 1.00 95.12 170 ALA A O 1
ATOM 1297 N N . PHE A 1 171 ? -17.697 17.399 15.408 1.00 95.56 171 PHE A N 1
ATOM 1298 C CA . PHE A 1 171 ? -17.722 16.015 14.941 1.00 95.56 171 PHE A CA 1
ATOM 1299 C C . PHE A 1 171 ? -17.123 15.868 13.534 1.00 95.56 171 PHE A C 1
ATOM 1301 O O . PHE A 1 171 ? -16.365 14.930 13.294 1.00 95.56 171 PHE A O 1
ATOM 1308 N N . LEU A 1 172 ? -17.419 16.791 12.611 1.00 95.19 172 LEU A N 1
ATOM 1309 C CA . LEU A 1 172 ? -16.828 16.783 11.271 1.00 95.19 172 LEU A CA 1
ATOM 1310 C C . LEU A 1 172 ? -15.307 16.932 11.322 1.00 95.19 172 LEU A C 1
ATOM 1312 O O . LEU A 1 172 ? -14.619 16.222 10.594 1.00 95.19 172 LEU A O 1
ATOM 1316 N N . GLU A 1 173 ? -14.772 17.775 12.204 1.00 95.44 173 GLU A N 1
ATOM 1317 C CA . GLU A 1 173 ? -13.322 17.871 12.416 1.00 95.44 173 GLU A CA 1
ATOM 1318 C C . GLU A 1 173 ? -12.713 16.534 12.860 1.00 95.44 173 GLU A C 1
ATOM 1320 O O . GLU A 1 173 ? -11.668 16.132 12.353 1.00 95.44 173 GLU A O 1
ATOM 1325 N N . GLU A 1 174 ? -13.360 15.807 13.775 1.00 94.38 174 GLU A N 1
ATOM 1326 C CA . GLU A 1 174 ? -12.897 14.475 14.190 1.00 94.38 174 GLU A CA 1
ATOM 1327 C C . GLU A 1 174 ? -12.982 13.446 13.047 1.00 94.38 174 GLU A C 1
ATOM 1329 O O . GLU A 1 174 ? -12.108 12.583 12.936 1.00 94.38 174 GLU A O 1
ATOM 1334 N N . VAL A 1 175 ? -13.977 13.558 12.159 1.00 94.00 175 VAL A N 1
ATOM 1335 C CA . VAL A 1 175 ? -14.062 12.737 10.940 1.00 94.00 175 VAL A CA 1
ATOM 1336 C C . VAL A 1 175 ? -12.938 13.078 9.960 1.00 94.00 175 VAL A C 1
ATOM 1338 O O . VAL A 1 175 ? -12.315 12.163 9.431 1.00 94.00 175 VAL A O 1
ATOM 1341 N N . TYR A 1 176 ? -12.620 14.355 9.737 1.00 92.94 176 TYR A N 1
ATOM 1342 C CA . TYR A 1 176 ? -11.509 14.738 8.857 1.00 92.94 176 TYR A CA 1
ATOM 1343 C C . TYR A 1 176 ? -10.158 14.270 9.400 1.00 92.94 176 TYR A C 1
ATOM 1345 O O . TYR A 1 176 ? -9.387 13.684 8.645 1.00 92.94 176 TYR A O 1
ATOM 1353 N N . LYS A 1 177 ? -9.915 14.398 10.712 1.00 93.25 177 LYS A N 1
ATOM 1354 C CA . LYS A 1 177 ? -8.721 13.823 11.362 1.00 93.25 177 LYS A CA 1
ATOM 1355 C C . LYS A 1 177 ? -8.626 12.315 11.136 1.00 93.25 177 LYS A C 1
ATOM 1357 O O . LYS A 1 177 ? -7.542 11.774 10.952 1.00 93.25 177 LYS A O 1
ATOM 1362 N N . TRP A 1 178 ? -9.759 11.615 11.166 1.00 92.69 178 TRP A N 1
ATOM 1363 C CA . TRP A 1 178 ? -9.799 10.188 10.861 1.00 92.69 178 TRP A CA 1
ATOM 1364 C C . TRP A 1 178 ? -9.460 9.911 9.390 1.00 92.69 178 TRP A C 1
ATOM 1366 O O . TRP A 1 178 ? -8.679 9.004 9.102 1.00 92.69 178 TRP A O 1
ATOM 1376 N N . VAL A 1 179 ? -10.004 10.705 8.464 1.00 89.75 179 VAL A N 1
ATOM 1377 C CA . VAL A 1 179 ? -9.724 10.572 7.030 1.00 89.75 179 VAL A CA 1
ATOM 1378 C C . VAL A 1 179 ? -8.258 10.849 6.707 1.00 89.75 179 VAL A C 1
ATOM 1380 O O . VAL A 1 179 ? -7.685 10.109 5.923 1.00 89.75 179 VAL A O 1
ATOM 1383 N N . GLU A 1 180 ? -7.611 11.819 7.347 1.00 89.12 180 GLU A N 1
ATOM 1384 C CA . GLU A 1 180 ? -6.173 12.075 7.160 1.00 89.12 180 GLU A CA 1
ATOM 1385 C C . GLU A 1 180 ? -5.295 10.883 7.568 1.00 89.12 180 GLU A C 1
ATOM 1387 O O . GLU A 1 180 ? -4.242 10.656 6.981 1.00 89.12 180 GLU A O 1
ATOM 1392 N N . VAL A 1 181 ? -5.723 10.102 8.563 1.00 87.62 181 VAL A N 1
ATOM 1393 C CA . VAL A 1 181 ? -4.950 8.955 9.064 1.00 87.62 181 VAL A CA 1
ATOM 1394 C C . VAL A 1 181 ? -5.185 7.690 8.233 1.00 87.62 181 VAL A C 1
ATOM 1396 O O . VAL A 1 181 ? -4.261 6.899 8.051 1.00 87.62 181 VAL A O 1
ATOM 1399 N N . TYR A 1 182 ? -6.413 7.465 7.761 1.00 86.12 182 TYR A N 1
ATOM 1400 C CA . TYR A 1 182 ? -6.810 6.207 7.107 1.00 86.12 182 TYR A CA 1
ATOM 1401 C C . TYR A 1 182 ? -7.149 6.347 5.615 1.00 86.12 182 TYR A C 1
ATOM 1403 O O . TYR A 1 182 ? -7.466 5.349 4.970 1.00 86.12 182 TYR A O 1
ATOM 1411 N N . GLY A 1 183 ? -7.136 7.564 5.073 1.00 77.44 183 GLY A N 1
ATOM 1412 C CA . GLY A 1 183 ? -7.594 7.905 3.722 1.00 77.44 183 GLY A CA 1
ATOM 1413 C C . GLY A 1 183 ? -6.598 7.648 2.597 1.00 77.44 183 GLY A C 1
ATOM 1414 O O . GLY A 1 183 ? -6.971 7.843 1.439 1.00 77.44 183 GLY A O 1
ATOM 1415 N N . GLY A 1 184 ? -5.398 7.160 2.928 1.00 65.81 184 GLY A N 1
ATOM 1416 C CA . GLY A 1 184 ? -4.304 6.933 1.982 1.00 65.81 184 GLY A CA 1
ATOM 1417 C C . GLY A 1 184 ? -3.298 8.070 1.965 1.00 65.81 184 GLY A C 1
ATOM 1418 O O . GLY A 1 184 ? -3.732 9.240 1.925 1.00 65.81 184 GLY A O 1
#

pLDDT: mean 87.1, std 10.22, range [56.78, 97.56]